Protein AF-A0A9D4WR76-F1 (afdb_monomer)

Nearest PDB structures (foldseek):
  6sjc-assembly1_A  TM=9.180E-01  e=1.287E-13  Thermus thermophilus
  6hhx-assembly1_A  TM=9.125E-01  e=2.294E-13  Thermus thermophilus
  7ap4-assembly1_B  TM=8.477E-01  e=1.207E-13  Thermus thermophilus HB8
  7ap4-assembly1_A  TM=8.366E-01  e=2.017E-13  Thermus thermophilus HB8
  1l0w-assembly1_B  TM=8.320E-01  e=8.839E-13  Thermus thermophilus

pLDDT: mean 86.72, std 14.43, range [37.41, 98.38]

Solvent-accessible surface area (backbone atoms only — not comparable to full-atom values): 12230 Å² total; per-residue (Å²): 136,61,93,96,67,84,86,79,76,48,67,55,66,66,68,58,55,51,51,40,41,73,73,66,45,56,70,50,74,43,85,38,81,23,36,47,101,63,87,76,46,99,90,44,62,49,66,45,80,40,85,45,73,46,63,50,98,64,55,71,68,60,56,48,50,53,52,51,51,51,51,38,48,52,35,35,75,75,68,70,42,89,64,73,85,74,70,92,82,72,53,65,67,52,27,37,60,32,56,73,28,86,77,62,77,80,90,55,95,65,48,38,32,64,55,55,63,82,50,69,89,86,64,64,88,50,52,32,68,60,74,39,56,87,39,90,52,58,77,58,32,56,36,48,77,71,73,49,84,70,72,42,73,67,58,85,68,38,55,82,72,49,53,72,63,39,51,71,72,23,69,67,33,52,50,43,40,76,73,67,42,95,73,70,91,83,86,61,69,44,98,84,76,76

Secondary structure (DSSP, 8-state):
--TT------S-SHHHHHHHHHTT-SEEEEEEEEE-----BTTB-SEEEEEEEEESS--HHHHHHHHHHHHHHHHHHHH-PPPPSSPP---HHHHHHHHSSSS--TTS--PEE-----PPTTS----HHHHSTT-S-HHHHHHHHTT----EE--TTHHHHS-HHHHHHSHHHHHHHHTT-S--------TT--

Foldseek 3Di:
DDPPDDDDFAQDCVVVLVVCVVVPNFKDWDQDWHADPDDDDPPDDRIDTDGDIDGPPDDPVRVLVVVQVVVQVCCCVPPVDHDDVPPDDDDCCRCCQFAVDPDDDPPDPWTWDQPQPCDDPPPDTDGVLRVCDPPPPCVSNVCVVVVHDDTDTDDVVCLVVDDPCCQAPNDVQVVCVVVPDPGDDDDHQDPVRD

Sequence (194 aa):
MKPGTFYALPQSPQLFKQMLMVAGFDKYYQVARCFRDEDLRADRQPEFTQLDMKMAFTPLEDMLTLNEELIRKVFLEIKGVELPNPFPRLTYAEAMNRYGSDRPDTRFDLELKDVMLFISPPLGTFMVSDIFSGSSFKVFSDSLESGGIIKVLCVPNGAKKYSNSTLKKGDIYNEAFKSGAKGLPFLKITENGK

Mean predicted aligned error: 8.09 Å

InterPro domains:
  IPR002312 Aspartyl/Asparaginyl-tRNA synthetase, class IIb [PR01042] (9-21)
  IPR002312 Aspartyl/Asparaginyl-tRNA synthetase, class IIb [PR01042] (26-39)
  IPR004115 GAD-like domain superfamily [SSF55261] (128-193)
  IPR004364 Aminoacyl-tRNA synthetase, class II (D/K/N) [PF00152] (2-113)
  IPR006195 Aminoacyl-tRNA synthetase, class II [PS50862] (27-112)
  IPR029351 GAD domain [PF02938] (140-193)
  IPR045864 Class II Aminoacyl-tRNA synthetase/Biotinyl protein ligase (BPL) and lipoyl protein ligase (LPL) [G3DSA:3.30.930.10] (1-112)
  IPR045864 Class II Aminoacyl-tRNA synthetase/Biotinyl protein ligase (BPL) and lipoyl protein ligase (LPL) [SSF55681] (3-120)

Radius of gyration: 24.61 Å; Cα contacts (8 Å, |Δi|>4): 183; chains: 1; bounding box: 45×41×80 Å

Structure (mmCIF, N/CA/C/O backbone):
data_AF-A0A9D4WR76-F1
#
_entry.id   AF-A0A9D4WR76-F1
#
loop_
_atom_site.group_PDB
_atom_site.id
_atom_site.type_symbol
_atom_site.label_atom_id
_atom_site.label_alt_id
_atom_site.label_comp_id
_atom_site.label_asym_id
_atom_site.label_entity_id
_atom_site.label_seq_id
_atom_site.pdbx_PDB_ins_code
_atom_site.Cartn_x
_atom_site.Cartn_y
_atom_site.Cartn_z
_atom_site.occupancy
_atom_site.B_iso_or_equiv
_atom_site.auth_seq_id
_atom_site.auth_comp_id
_atom_site.auth_asym_id
_atom_site.auth_atom_id
_atom_site.pdbx_PDB_model_num
ATOM 1 N N . MET A 1 1 ? 4.498 8.326 38.896 1.00 66.00 1 MET A N 1
ATOM 2 C CA . MET A 1 1 ? 5.508 7.659 38.040 1.00 66.00 1 MET A CA 1
ATOM 3 C C . MET A 1 1 ? 6.765 7.438 38.860 1.00 66.00 1 MET A C 1
ATOM 5 O O . MET A 1 1 ? 7.058 8.274 39.706 1.00 66.00 1 MET A O 1
ATOM 9 N N . LYS A 1 2 ? 7.460 6.311 38.674 1.00 86.94 2 LYS A N 1
ATOM 10 C CA . LYS A 1 2 ? 8.721 6.032 39.381 1.00 86.94 2 LYS A CA 1
ATOM 11 C C . LYS A 1 2 ? 9.888 6.681 38.617 1.00 86.94 2 LYS A C 1
ATOM 13 O O . LYS A 1 2 ? 9.817 6.730 37.386 1.00 86.94 2 LYS A O 1
ATOM 18 N N . PRO A 1 3 ? 10.946 7.165 39.288 1.00 91.62 3 PRO A N 1
ATOM 19 C CA . PRO A 1 3 ? 12.159 7.603 38.599 1.00 91.62 3 PRO A CA 1
ATOM 20 C C . PRO A 1 3 ? 12.663 6.521 37.630 1.00 91.62 3 PRO A C 1
ATOM 22 O O . PRO A 1 3 ? 12.661 5.341 37.978 1.00 91.62 3 PRO A O 1
ATOM 25 N N . GLY A 1 4 ? 13.029 6.916 36.407 1.00 94.44 4 GLY A N 1
ATOM 26 C CA . GLY A 1 4 ? 13.455 5.994 35.344 1.00 94.44 4 GLY A CA 1
ATOM 27 C C . GLY A 1 4 ? 12.327 5.336 34.537 1.00 94.44 4 GLY A C 1
ATOM 28 O O . GLY A 1 4 ? 12.599 4.423 33.764 1.00 94.44 4 GLY A O 1
ATOM 29 N N . THR A 1 5 ? 11.070 5.772 34.692 1.00 95.38 5 THR A N 1
ATOM 30 C CA . THR A 1 5 ? 9.941 5.304 33.860 1.00 95.38 5 THR A CA 1
ATOM 31 C C . THR A 1 5 ? 9.529 6.347 32.824 1.00 95.38 5 THR A C 1
ATOM 33 O O . THR A 1 5 ? 9.552 7.544 33.106 1.00 95.38 5 THR A O 1
ATOM 36 N N . PHE A 1 6 ? 9.128 5.886 31.637 1.00 95.62 6 PHE A N 1
ATOM 37 C CA . PHE A 1 6 ? 8.773 6.724 30.489 1.00 95.62 6 PHE A CA 1
ATOM 38 C C . PHE A 1 6 ? 7.456 6.259 29.866 1.00 95.62 6 PHE A C 1
ATOM 40 O O . PHE A 1 6 ? 7.090 5.087 29.974 1.00 95.62 6 PHE A O 1
ATOM 47 N N . TYR A 1 7 ? 6.766 7.175 29.189 1.00 94.81 7 TYR A N 1
ATOM 48 C CA . TYR A 1 7 ? 5.678 6.832 28.276 1.00 94.81 7 TYR A CA 1
ATOM 49 C C . TYR A 1 7 ? 6.182 6.834 26.836 1.00 94.81 7 TYR A C 1
ATOM 51 O O . TYR A 1 7 ? 7.108 7.568 26.498 1.00 94.81 7 TYR A O 1
ATOM 59 N N . ALA A 1 8 ? 5.526 6.042 25.993 1.00 95.44 8 ALA A N 1
ATOM 60 C CA . ALA A 1 8 ? 5.703 6.085 24.552 1.00 95.44 8 ALA A CA 1
ATOM 61 C C . ALA A 1 8 ? 4.501 6.785 23.914 1.00 95.44 8 ALA A C 1
ATOM 63 O O . ALA A 1 8 ? 3.353 6.508 24.270 1.00 95.44 8 ALA A O 1
ATOM 64 N N . LEU A 1 9 ? 4.766 7.672 22.957 1.00 96.31 9 LEU A N 1
ATOM 65 C CA . LEU A 1 9 ? 3.715 8.191 22.092 1.00 96.31 9 LEU A CA 1
ATOM 66 C C . LEU A 1 9 ? 3.224 7.068 21.158 1.00 96.31 9 LEU A C 1
ATOM 68 O O . LEU A 1 9 ? 4.028 6.242 20.716 1.00 96.31 9 LEU A O 1
ATOM 72 N N . PRO A 1 10 ? 1.915 6.991 20.866 1.00 95.69 10 PRO A N 1
ATOM 73 C CA . PRO A 1 10 ? 1.362 5.875 20.112 1.00 95.69 10 PRO A CA 1
ATOM 74 C C . PRO A 1 10 ? 1.719 5.974 18.625 1.00 95.69 10 PRO A C 1
ATOM 76 O O . PRO A 1 10 ? 1.425 6.968 17.963 1.00 95.69 10 PRO A O 1
ATOM 79 N N . GLN A 1 11 ? 2.262 4.891 18.067 1.00 95.81 11 GLN A N 1
ATOM 80 C CA . GLN A 1 11 ? 2.447 4.760 16.615 1.00 95.81 11 GLN A CA 1
ATOM 81 C C . GLN A 1 11 ? 1.126 4.554 15.860 1.00 95.81 11 GLN A C 1
ATOM 83 O O . GLN A 1 11 ? 1.052 4.801 14.656 1.00 95.81 11 GLN A O 1
ATOM 88 N N . SER A 1 12 ? 0.109 4.052 16.563 1.00 96.88 12 SER A N 1
ATOM 89 C CA . SER A 1 12 ? -1.302 3.985 16.170 1.00 96.88 12 SER A CA 1
ATOM 90 C C . SER A 1 12 ? -2.154 3.602 17.395 1.00 96.88 12 SER A C 1
ATOM 92 O O . SER A 1 12 ? -1.608 3.057 18.363 1.00 96.88 12 SER A O 1
ATOM 94 N N . PRO A 1 13 ? -3.486 3.788 17.374 1.00 96.75 13 PRO A N 1
ATOM 95 C CA . PRO A 1 13 ? -4.389 3.315 18.433 1.00 96.75 13 PRO A CA 1
ATOM 96 C C . PRO A 1 13 ? -4.602 1.787 18.479 1.00 96.75 13 PRO A C 1
ATOM 98 O O . PRO A 1 13 ? -5.535 1.319 19.131 1.00 96.75 13 PRO A O 1
ATOM 101 N N . GLN A 1 14 ? -3.763 0.984 17.809 1.00 96.25 14 GLN A N 1
ATOM 102 C CA . GLN A 1 14 ? -3.985 -0.449 17.565 1.00 96.25 14 GLN A CA 1
ATOM 103 C C . GLN A 1 14 ? -4.326 -1.270 18.820 1.00 96.25 14 GLN A C 1
ATOM 105 O O . GLN A 1 14 ? -5.238 -2.094 18.770 1.00 96.25 14 GLN A O 1
ATOM 110 N N . LEU A 1 15 ? -3.620 -1.068 19.937 1.00 96.25 15 LEU A N 1
ATOM 111 C CA . LEU A 1 15 ? -3.907 -1.795 21.182 1.00 96.25 15 LEU A CA 1
ATOM 112 C C . LEU A 1 15 ? -5.242 -1.351 21.795 1.00 96.25 15 LEU A C 1
ATOM 114 O O . LEU A 1 15 ? -6.051 -2.183 22.200 1.00 96.25 15 LEU A O 1
ATOM 118 N N . PHE A 1 16 ? -5.511 -0.043 21.812 1.00 96.38 16 PHE A N 1
ATOM 119 C CA . PHE A 1 16 ? -6.737 0.511 22.385 1.00 96.38 16 PHE A CA 1
ATOM 120 C C . PHE A 1 16 ? -7.977 0.119 21.588 1.00 96.38 16 PHE A C 1
ATOM 122 O O . PHE A 1 16 ? -8.956 -0.324 22.184 1.00 96.38 16 PHE A O 1
ATOM 129 N N . LYS A 1 17 ? -7.934 0.179 20.252 1.00 96.69 17 LYS A N 1
ATOM 130 C CA . LYS A 1 17 ? -9.079 -0.231 19.427 1.00 96.69 17 LYS A CA 1
ATOM 131 C C . LYS A 1 17 ? -9.406 -1.714 19.587 1.00 96.69 17 LYS A C 1
ATOM 133 O O . LYS A 1 17 ? -10.572 -2.080 19.547 1.00 96.69 17 LYS A O 1
ATOM 138 N N . GLN A 1 18 ? -8.401 -2.569 19.808 1.00 96.94 18 GLN A N 1
ATOM 139 C CA . GLN A 1 18 ? -8.623 -3.983 20.124 1.00 96.94 18 GLN A CA 1
ATOM 140 C C . GLN A 1 18 ? -9.252 -4.159 21.510 1.00 96.94 18 GLN A C 1
ATOM 142 O O . GLN A 1 18 ? -10.223 -4.902 21.631 1.00 96.94 18 GLN A O 1
ATOM 147 N N . MET A 1 19 ? -8.760 -3.449 22.531 1.00 97.38 19 MET A N 1
ATOM 148 C CA . MET A 1 19 ? -9.369 -3.471 23.867 1.00 97.38 19 MET A CA 1
ATOM 149 C C . MET A 1 19 ? -10.823 -2.990 23.848 1.00 97.38 19 MET A C 1
ATOM 151 O O . MET A 1 19 ? -11.645 -3.563 24.553 1.00 97.38 19 MET A O 1
ATOM 155 N N . LEU A 1 20 ? -11.168 -2.005 23.014 1.00 97.69 20 LEU A N 1
ATOM 156 C CA . LEU A 1 20 ? -12.556 -1.570 22.833 1.00 97.69 20 LEU A CA 1
ATOM 157 C C . LEU A 1 20 ? -13.437 -2.692 22.268 1.00 97.69 20 LEU A C 1
ATOM 159 O O . LEU A 1 20 ? -14.535 -2.899 22.775 1.00 97.69 20 LEU A O 1
ATOM 163 N N . MET A 1 21 ? -12.948 -3.469 21.294 1.00 97.62 21 MET A N 1
ATOM 164 C CA . MET A 1 21 ? -13.702 -4.633 20.801 1.00 97.62 21 MET A CA 1
ATOM 165 C C . MET A 1 21 ? -13.919 -5.670 21.912 1.00 97.62 21 MET A C 1
ATOM 167 O O . MET A 1 21 ? -15.013 -6.209 22.047 1.00 97.62 21 MET A O 1
ATOM 171 N N . VAL A 1 22 ? -12.902 -5.920 22.747 1.00 97.19 22 VAL A N 1
ATOM 172 C CA . VAL A 1 22 ? -13.009 -6.839 23.899 1.00 97.19 22 VAL A CA 1
ATOM 173 C C . VAL A 1 22 ? -13.967 -6.301 24.967 1.00 97.19 22 VAL A C 1
ATOM 175 O O . VAL A 1 22 ? -14.705 -7.072 25.572 1.00 97.19 22 VAL A O 1
ATOM 178 N N . ALA A 1 23 ? -14.002 -4.983 25.171 1.00 97.56 23 ALA A N 1
ATOM 179 C CA 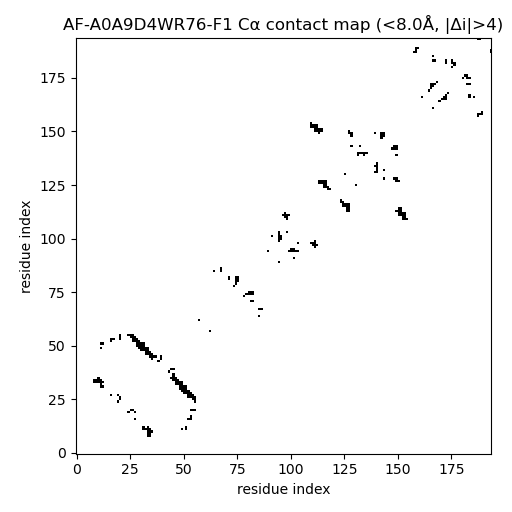. ALA A 1 23 ? -14.922 -4.309 26.087 1.00 97.56 23 ALA A CA 1
ATOM 180 C C . ALA A 1 23 ? -16.379 -4.258 25.578 1.00 97.56 23 ALA A C 1
ATOM 182 O O . ALA A 1 23 ? -17.234 -3.689 26.253 1.00 97.56 23 ALA A O 1
ATOM 183 N N . GLY A 1 24 ? -16.669 -4.847 24.412 1.00 96.69 24 GLY A N 1
ATOM 184 C CA . GLY A 1 24 ? -18.020 -4.970 23.864 1.00 96.69 24 GLY A CA 1
ATOM 185 C C . GLY A 1 24 ? -18.452 -3.821 22.953 1.00 96.69 24 GLY A C 1
ATOM 186 O O . GLY A 1 24 ? -19.625 -3.753 22.591 1.00 96.69 24 GLY A O 1
ATOM 187 N N . PHE A 1 25 ? -17.542 -2.927 22.554 1.00 97.44 25 PHE A N 1
ATOM 188 C CA . PHE A 1 25 ? -17.846 -1.968 21.493 1.00 97.44 25 PHE A CA 1
ATOM 189 C C . PHE A 1 25 ? -17.930 -2.698 20.150 1.00 97.44 25 PHE A C 1
ATOM 191 O O . PHE A 1 25 ? -16.987 -3.377 19.751 1.00 97.44 25 PHE A O 1
ATOM 198 N N . ASP A 1 26 ? -19.040 -2.516 19.434 1.00 96.00 26 ASP A N 1
ATOM 199 C CA . ASP A 1 26 ? -19.263 -3.160 18.134 1.00 96.00 26 ASP A CA 1
ATOM 200 C C . ASP A 1 26 ? -18.477 -2.480 17.000 1.00 96.00 26 ASP A C 1
ATOM 202 O O . ASP A 1 26 ? -17.859 -3.139 16.166 1.00 96.00 26 ASP A O 1
ATOM 206 N N . LYS A 1 27 ? -18.458 -1.140 16.978 1.00 97.06 27 LYS A N 1
ATOM 207 C CA . LYS A 1 27 ? -17.796 -0.331 15.942 1.00 97.06 27 LYS A CA 1
ATOM 208 C C . LYS A 1 27 ? -17.091 0.859 16.574 1.00 97.06 27 LYS A C 1
ATOM 210 O O . LYS A 1 27 ? -17.646 1.540 17.432 1.00 97.06 27 LYS A O 1
ATOM 215 N N . TYR A 1 28 ? -15.876 1.125 16.120 1.00 97.75 28 TYR A N 1
ATOM 216 C CA . TYR A 1 28 ? -15.024 2.212 16.581 1.00 97.75 28 TYR A CA 1
ATOM 217 C C . TYR A 1 28 ? -14.358 2.894 15.386 1.00 97.75 28 TYR A C 1
ATOM 219 O O . TYR A 1 28 ? -13.903 2.227 14.453 1.00 97.75 28 TYR A O 1
ATOM 227 N N . TYR A 1 29 ? -14.251 4.220 15.450 1.00 97.75 29 TYR A N 1
ATOM 228 C CA . TYR A 1 29 ? -13.364 4.991 14.590 1.00 97.75 29 TYR A CA 1
ATOM 229 C C . TYR A 1 29 ? -12.741 6.161 15.356 1.00 97.75 29 TYR A C 1
ATOM 231 O O . TYR A 1 29 ? -13.319 6.664 16.321 1.00 97.75 29 TYR A O 1
ATOM 239 N N . GLN A 1 30 ? -11.575 6.620 14.907 1.00 97.94 30 GLN A N 1
ATOM 240 C CA . GLN A 1 30 ? -10.917 7.814 15.424 1.00 97.94 30 GLN A CA 1
ATOM 241 C C . GLN A 1 30 ? -10.064 8.477 14.340 1.00 97.94 30 GLN A C 1
ATOM 243 O O . GLN A 1 30 ? -9.307 7.814 13.637 1.00 97.94 30 GLN A O 1
ATOM 248 N N . VAL A 1 31 ? -10.126 9.807 14.255 1.00 97.75 31 VAL A N 1
ATOM 249 C CA . VAL A 1 31 ? -9.111 10.607 13.556 1.00 97.75 31 VAL A CA 1
ATOM 250 C C . VAL A 1 31 ? -7.974 10.857 14.549 1.00 97.75 31 VAL A C 1
ATOM 252 O O . VAL A 1 31 ? -8.052 11.751 15.390 1.00 97.75 31 VAL A O 1
ATOM 255 N N . ALA A 1 32 ? -6.967 9.988 14.530 1.00 96.50 32 ALA A N 1
ATOM 256 C CA . ALA A 1 32 ? -5.935 9.895 15.557 1.00 96.50 32 ALA A CA 1
ATOM 257 C C . ALA A 1 32 ? -4.608 10.518 15.111 1.00 96.50 32 ALA A C 1
ATOM 259 O O . ALA A 1 32 ? -4.167 10.338 13.974 1.00 96.50 32 ALA A O 1
ATOM 260 N N . ARG A 1 33 ? -3.932 11.193 16.044 1.00 96.94 33 ARG A N 1
ATOM 261 C CA . ARG A 1 33 ? -2.547 11.648 15.878 1.00 96.94 33 ARG A CA 1
ATOM 262 C C . ARG A 1 33 ? -1.613 10.500 16.238 1.00 96.94 33 ARG A C 1
ATOM 264 O O . ARG A 1 33 ? -1.728 9.930 17.321 1.00 96.94 33 ARG A O 1
ATOM 271 N N . CYS A 1 34 ? -0.733 10.154 15.312 1.00 97.00 34 CYS A N 1
ATOM 272 C CA . CYS A 1 34 ? 0.177 9.023 15.416 1.00 97.00 34 CYS A CA 1
ATOM 273 C C . CYS A 1 34 ? 1.616 9.505 15.277 1.00 97.00 34 CYS A C 1
ATOM 275 O O . CYS A 1 34 ? 1.880 10.423 14.499 1.00 97.00 34 CYS A O 1
ATOM 277 N N . PHE A 1 35 ? 2.524 8.869 16.017 1.00 96.62 35 PHE A N 1
ATOM 278 C CA . PHE A 1 35 ? 3.911 9.302 16.140 1.00 96.62 35 PHE A CA 1
ATOM 279 C C . PHE A 1 35 ? 4.871 8.175 15.765 1.00 96.62 35 PHE A C 1
ATOM 281 O O . PHE A 1 35 ? 4.763 7.079 16.312 1.00 96.62 35 PHE A O 1
ATOM 288 N N . ARG A 1 36 ? 5.811 8.417 14.850 1.00 95.31 36 ARG A N 1
ATOM 289 C CA . ARG A 1 36 ? 6.864 7.460 14.474 1.00 95.31 36 ARG A CA 1
ATOM 290 C C . ARG A 1 36 ? 8.208 8.167 14.411 1.00 95.31 36 ARG A C 1
ATOM 292 O O . ARG A 1 36 ? 8.359 9.136 13.680 1.00 95.31 36 ARG A O 1
ATOM 299 N N . ASP A 1 37 ? 9.168 7.650 15.164 1.00 93.00 37 ASP A N 1
ATOM 300 C CA . ASP A 1 37 ? 10.554 8.112 15.132 1.00 93.00 37 ASP A CA 1
ATOM 301 C C . ASP A 1 37 ? 11.326 7.304 14.075 1.00 93.00 37 ASP A C 1
ATOM 303 O O . ASP A 1 37 ? 12.026 6.340 14.379 1.00 93.00 37 ASP A O 1
ATOM 307 N N . GLU A 1 38 ? 11.064 7.619 12.805 1.00 90.00 38 GLU A N 1
ATOM 308 C CA . GLU A 1 38 ? 11.680 7.002 11.624 1.00 90.00 38 GLU A CA 1
ATOM 309 C C . GLU A 1 38 ? 12.315 8.077 10.733 1.00 90.00 38 GLU A C 1
ATOM 311 O O . GLU A 1 38 ? 11.934 9.249 10.785 1.00 90.00 38 GLU A O 1
ATOM 316 N N . ASP A 1 39 ? 13.235 7.663 9.854 1.00 86.44 39 ASP A N 1
ATOM 317 C CA . ASP A 1 39 ? 13.849 8.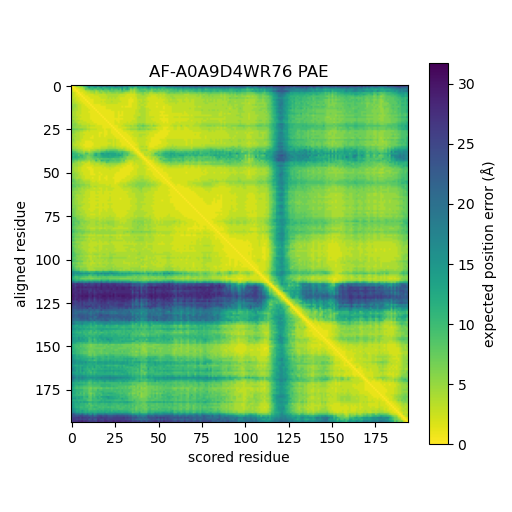557 8.872 1.00 86.44 39 ASP A CA 1
ATOM 318 C C . ASP A 1 39 ? 12.797 9.298 8.039 1.00 86.44 39 ASP A C 1
ATOM 320 O O . ASP A 1 39 ? 11.906 8.706 7.409 1.00 86.44 39 ASP A O 1
ATOM 324 N N . LEU A 1 40 ? 12.961 10.618 7.984 1.00 80.94 40 LEU A N 1
ATOM 325 C CA . LEU A 1 40 ? 12.102 11.494 7.207 1.00 80.94 40 LEU A CA 1
ATOM 326 C C . LEU A 1 40 ? 12.246 11.207 5.713 1.00 80.94 40 LEU A C 1
ATOM 328 O O . LEU A 1 40 ? 13.339 11.048 5.167 1.00 80.94 40 LEU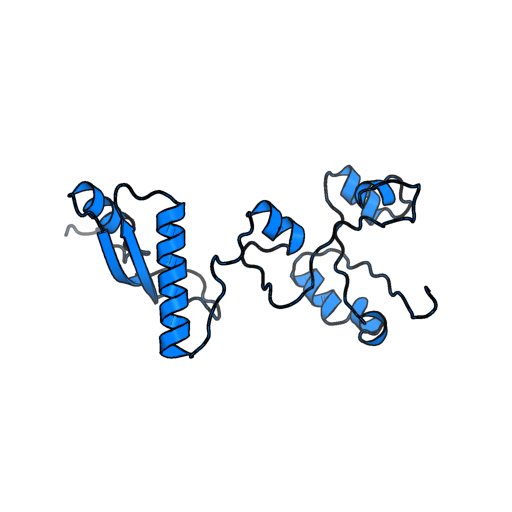 A O 1
ATOM 332 N N . ARG A 1 41 ? 11.106 11.202 5.031 1.00 82.19 41 ARG A N 1
ATOM 333 C CA . ARG A 1 41 ? 10.992 11.175 3.570 1.00 82.19 41 ARG A CA 1
ATOM 334 C C . ARG A 1 41 ? 9.958 12.213 3.158 1.00 82.19 41 ARG A C 1
ATOM 336 O O . ARG A 1 41 ? 9.239 12.736 4.004 1.00 82.19 41 ARG A O 1
ATOM 343 N N . ALA A 1 42 ? 9.861 12.502 1.864 1.00 82.81 42 ALA A N 1
ATOM 344 C CA . ALA A 1 42 ? 8.918 13.501 1.354 1.00 82.81 42 ALA A CA 1
ATOM 345 C C . ALA A 1 42 ? 7.465 13.265 1.823 1.00 82.81 42 ALA A C 1
ATOM 347 O O . ALA A 1 42 ? 6.724 14.217 2.042 1.00 82.81 42 ALA A O 1
ATOM 348 N N . ASP A 1 43 ? 7.081 12.003 2.020 1.00 81.38 43 ASP A N 1
ATOM 349 C CA . ASP A 1 43 ? 5.766 11.552 2.477 1.00 81.38 43 ASP A CA 1
ATOM 350 C C . ASP A 1 43 ? 5.740 11.071 3.943 1.00 81.38 43 ASP A C 1
ATOM 352 O O . ASP A 1 43 ? 4.712 10.575 4.402 1.00 81.38 43 ASP A O 1
ATOM 356 N N . ARG A 1 44 ? 6.844 11.199 4.696 1.00 87.25 44 ARG A N 1
ATOM 357 C CA . ARG A 1 44 ? 6.964 10.694 6.076 1.00 87.25 44 ARG A CA 1
ATOM 358 C C . ARG A 1 44 ? 7.291 11.814 7.047 1.00 87.25 44 ARG A C 1
ATOM 360 O O . ARG A 1 44 ? 8.375 12.387 7.001 1.00 87.25 44 ARG A O 1
ATOM 367 N N . GLN A 1 45 ? 6.344 12.081 7.938 1.00 89.50 45 GLN A N 1
ATOM 368 C CA . GLN A 1 45 ? 6.487 13.018 9.046 1.00 89.50 45 GLN A CA 1
ATOM 369 C C . GLN A 1 45 ? 6.491 12.255 10.376 1.00 89.50 45 GLN A C 1
ATOM 371 O O . GLN A 1 45 ? 5.813 11.226 10.462 1.00 89.50 45 GLN A O 1
ATOM 376 N N . PRO A 1 46 ? 7.180 12.754 11.422 1.00 92.19 46 PRO A N 1
ATOM 377 C CA . PRO A 1 46 ? 7.197 12.098 12.725 1.00 92.19 46 PRO A CA 1
ATOM 378 C C . PRO A 1 46 ? 5.816 12.072 13.368 1.00 92.19 46 PRO A C 1
ATOM 380 O O . PRO A 1 46 ? 5.510 11.158 14.121 1.00 92.19 46 PRO A O 1
ATOM 383 N N . GLU A 1 47 ? 4.976 13.056 13.044 1.00 95.00 47 GLU A N 1
ATOM 384 C CA . GLU A 1 47 ? 3.573 13.129 13.428 1.00 95.00 47 GLU A CA 1
ATOM 385 C C . GLU A 1 47 ? 2.681 13.113 12.179 1.00 95.00 47 GLU A C 1
ATOM 387 O O . GLU A 1 47 ? 2.848 13.917 11.261 1.00 95.00 47 GLU A O 1
ATOM 392 N N . PHE A 1 48 ? 1.679 12.236 12.154 1.00 95.69 48 PHE A N 1
ATOM 393 C CA . PHE A 1 48 ? 0.725 12.117 11.045 1.00 95.69 48 PHE A CA 1
ATOM 394 C C . PHE A 1 48 ? -0.670 11.723 11.551 1.00 95.69 48 PHE A C 1
ATOM 396 O O . PHE A 1 48 ? -0.848 11.379 12.722 1.00 95.69 48 PHE A O 1
ATOM 403 N N . THR A 1 49 ? -1.689 11.918 10.712 1.00 96.94 49 THR A N 1
ATOM 404 C CA . THR A 1 49 ? -3.091 11.666 11.070 1.00 96.94 49 THR A CA 1
ATOM 405 C C . THR A 1 49 ? -3.526 10.360 10.438 1.00 96.94 49 THR A C 1
ATOM 407 O O . THR A 1 49 ? -3.323 10.162 9.242 1.00 96.94 49 THR A O 1
ATOM 410 N N . GLN A 1 50 ? -4.166 9.494 11.214 1.00 96.94 50 GLN A N 1
ATOM 411 C CA . GLN A 1 50 ? -4.824 8.297 10.704 1.00 96.94 50 GLN A CA 1
ATOM 412 C C . GLN A 1 50 ? -6.329 8.393 10.929 1.00 96.94 50 GLN A C 1
ATOM 414 O O . GLN A 1 50 ? -6.764 8.814 11.997 1.00 96.94 50 GLN A O 1
ATOM 419 N N . LEU A 1 51 ? -7.116 7.964 9.943 1.00 97.31 51 LEU A N 1
ATOM 420 C CA . LEU A 1 51 ? -8.476 7.502 10.194 1.00 97.31 51 LEU A CA 1
ATOM 421 C C . LEU A 1 51 ? -8.375 6.032 10.603 1.00 97.31 51 LEU A C 1
ATOM 423 O O . LEU A 1 51 ? -8.247 5.148 9.758 1.00 97.31 51 LEU A O 1
ATOM 427 N N . ASP A 1 52 ? -8.351 5.787 11.905 1.00 97.56 52 ASP A N 1
ATOM 428 C CA . ASP A 1 52 ? -8.265 4.449 12.469 1.00 97.56 52 ASP A CA 1
ATOM 429 C C . ASP A 1 52 ? -9.676 3.907 12.709 1.00 97.56 52 ASP A C 1
ATOM 431 O O . ASP A 1 52 ? -10.528 4.610 13.246 1.00 97.56 52 ASP A O 1
ATOM 435 N N . MET A 1 53 ? -9.943 2.675 12.278 1.00 97.06 53 MET A N 1
ATOM 436 C CA . MET A 1 53 ? -11.263 2.047 12.369 1.00 97.06 53 MET A CA 1
ATOM 437 C C . MET A 1 53 ? -11.141 0.603 12.850 1.00 97.06 53 MET A C 1
ATOM 439 O O . MET A 1 53 ? -10.161 -0.094 12.555 1.00 97.06 53 MET A O 1
ATOM 443 N N . LYS A 1 54 ? -12.151 0.133 13.582 1.00 97.00 54 LYS A N 1
ATOM 444 C CA . LYS A 1 54 ? -12.272 -1.265 14.000 1.00 97.00 54 LYS A CA 1
ATOM 445 C C . LYS A 1 54 ? -13.738 -1.654 14.169 1.00 97.00 54 LYS A C 1
ATOM 447 O O . LYS A 1 54 ? -14.528 -0.869 14.679 1.00 97.00 54 LYS A O 1
ATOM 452 N N . MET A 1 55 ? -14.076 -2.873 13.762 1.00 97.00 55 MET A N 1
ATOM 453 C CA . MET A 1 55 ? -15.404 -3.457 13.939 1.00 97.00 55 MET A CA 1
ATOM 454 C C . MET A 1 55 ? -15.272 -4.882 14.482 1.00 97.00 55 MET A C 1
ATOM 456 O O . MET A 1 55 ? -14.327 -5.600 14.123 1.00 97.00 55 MET A O 1
ATOM 460 N N . ALA A 1 56 ? -16.185 -5.271 15.365 1.00 95.94 56 ALA A N 1
ATOM 461 C CA . ALA A 1 56 ? -16.294 -6.617 15.905 1.00 95.94 56 ALA A CA 1
ATOM 462 C C . ALA A 1 56 ? -17.027 -7.528 14.907 1.00 95.94 56 ALA A C 1
ATOM 464 O O . ALA A 1 56 ? -17.813 -7.061 14.087 1.00 95.94 56 ALA A O 1
ATOM 465 N N . PHE A 1 57 ? -16.723 -8.831 14.941 1.00 94.81 57 PHE A N 1
ATOM 466 C CA . PHE A 1 57 ? -17.413 -9.872 14.155 1.00 94.81 57 PHE A CA 1
ATOM 467 C C . PHE A 1 57 ? -17.576 -9.580 12.649 1.00 94.81 57 PHE A C 1
ATOM 469 O O . PHE A 1 57 ? -18.493 -10.087 12.015 1.00 94.81 57 PHE A O 1
ATOM 476 N N . THR A 1 58 ? -16.685 -8.771 12.071 1.00 96.06 58 THR A N 1
ATOM 477 C CA . THR A 1 58 ? -16.787 -8.304 10.684 1.00 96.06 58 THR A CA 1
ATOM 478 C C . THR A 1 58 ? -15.823 -9.093 9.786 1.00 96.06 58 THR A C 1
ATOM 480 O O . THR A 1 58 ? -14.611 -9.050 10.028 1.00 96.06 58 THR A O 1
ATOM 483 N N . PRO A 1 59 ? -16.320 -9.821 8.768 1.00 97.12 59 PRO A N 1
ATOM 484 C CA . PRO A 1 59 ? -15.502 -10.466 7.744 1.00 97.12 59 PRO A CA 1
ATOM 485 C C . PRO A 1 59 ? -14.660 -9.475 6.929 1.00 97.12 59 PRO A C 1
ATOM 487 O O . PRO A 1 59 ? -14.933 -8.277 6.879 1.00 97.12 59 PRO A O 1
ATOM 490 N N . LEU A 1 60 ? -13.647 -9.995 6.228 1.00 95.56 60 LEU A N 1
ATOM 491 C CA . LEU A 1 60 ? -12.775 -9.186 5.372 1.00 95.56 60 LEU A CA 1
ATOM 492 C C . LEU A 1 60 ? -13.558 -8.415 4.296 1.00 95.56 60 LEU A C 1
ATOM 494 O O . LEU A 1 60 ? -13.326 -7.223 4.125 1.00 95.56 60 LEU A O 1
ATOM 498 N N . GLU A 1 61 ? -14.485 -9.074 3.597 1.00 96.56 61 GLU A N 1
ATOM 499 C CA . GLU A 1 61 ? -15.236 -8.470 2.486 1.00 96.56 61 GLU A CA 1
ATOM 500 C C . GLU A 1 61 ? -16.105 -7.287 2.914 1.00 96.56 61 GLU A C 1
ATOM 502 O O . GLU A 1 61 ? -16.145 -6.265 2.227 1.00 96.56 61 GLU A O 1
ATOM 507 N N . ASP A 1 62 ? -16.730 -7.377 4.085 1.00 97.12 62 ASP A N 1
ATOM 508 C CA . ASP A 1 62 ? -17.549 -6.292 4.627 1.00 97.12 62 ASP A CA 1
ATOM 509 C C . ASP A 1 62 ? -16.674 -5.092 5.011 1.00 97.12 62 ASP A C 1
ATOM 511 O O . ASP A 1 62 ? -17.022 -3.940 4.744 1.00 97.12 62 ASP A O 1
ATOM 515 N N . MET A 1 63 ? -15.486 -5.352 5.572 1.00 96.06 63 MET A N 1
ATOM 516 C CA . MET A 1 63 ? -14.524 -4.298 5.891 1.00 96.06 63 MET A CA 1
ATOM 517 C C . MET A 1 63 ? -13.967 -3.633 4.625 1.00 96.06 63 MET A C 1
ATOM 519 O O . MET A 1 63 ? -13.798 -2.413 4.601 1.00 96.06 63 MET A O 1
ATOM 523 N N . LEU A 1 64 ? -13.692 -4.404 3.568 1.00 96.69 64 LEU A N 1
ATOM 524 C CA . LEU A 1 64 ? -13.276 -3.859 2.273 1.00 96.69 64 LEU A CA 1
ATOM 525 C C . LEU A 1 64 ? -14.382 -2.989 1.674 1.00 96.69 64 LEU A C 1
ATOM 527 O O . LEU A 1 64 ? -14.120 -1.838 1.337 1.00 96.69 64 LEU A O 1
ATOM 531 N N . THR A 1 65 ? -15.615 -3.495 1.630 1.00 97.50 65 THR A N 1
ATOM 532 C CA . THR A 1 65 ? -16.780 -2.772 1.100 1.00 97.50 65 THR A CA 1
ATOM 533 C C . THR A 1 65 ? -16.983 -1.440 1.818 1.00 97.50 65 THR A C 1
ATOM 535 O O . THR A 1 65 ? -17.082 -0.406 1.159 1.00 97.50 65 THR A O 1
ATOM 538 N N . LEU A 1 66 ? -16.927 -1.430 3.155 1.00 97.31 66 LEU A N 1
ATOM 539 C CA . LEU A 1 66 ? -17.016 -0.204 3.953 1.00 97.31 66 LEU A CA 1
ATOM 540 C C . LEU A 1 66 ? -15.941 0.825 3.568 1.00 97.31 66 LEU A C 1
ATOM 542 O O . LEU A 1 66 ? -16.234 2.013 3.429 1.00 97.31 66 LEU A O 1
ATOM 546 N N . ASN A 1 67 ? -14.687 0.388 3.415 1.00 97.31 67 ASN A N 1
ATOM 547 C CA . ASN A 1 67 ? -13.590 1.286 3.048 1.00 97.31 67 ASN A CA 1
ATOM 548 C C . ASN A 1 67 ? -13.739 1.806 1.614 1.00 97.31 67 ASN A C 1
ATOM 550 O O . ASN A 1 67 ? -13.522 2.994 1.373 1.00 97.31 67 ASN A O 1
ATOM 554 N N . GLU A 1 68 ? -14.126 0.950 0.669 1.00 97.94 68 GLU A N 1
ATOM 555 C CA . GLU A 1 68 ? -14.375 1.363 -0.712 1.00 97.94 68 GLU A CA 1
ATOM 556 C C . GLU A 1 68 ? -15.513 2.392 -0.792 1.00 97.94 68 GLU A C 1
ATOM 558 O O . GLU A 1 68 ? -15.370 3.415 -1.462 1.00 97.94 68 GLU A O 1
ATOM 563 N N . GLU A 1 69 ? -16.622 2.169 -0.081 1.00 98.06 69 GLU A N 1
ATOM 564 C CA . GLU A 1 69 ? -17.753 3.104 -0.013 1.00 98.06 69 GLU A CA 1
ATOM 565 C C . GLU A 1 69 ? -17.367 4.441 0.611 1.00 98.06 69 GLU A C 1
ATOM 567 O O . GLU A 1 69 ? -17.733 5.493 0.081 1.00 98.06 69 GLU A O 1
ATOM 572 N N . LEU A 1 70 ? -16.588 4.417 1.694 1.00 97.62 70 LEU A N 1
ATOM 573 C CA . LEU A 1 70 ? -16.059 5.625 2.316 1.00 97.62 70 LEU A CA 1
ATOM 574 C C . LEU A 1 70 ? -15.222 6.437 1.318 1.00 97.62 70 LEU A C 1
ATOM 576 O O . LEU A 1 70 ? -15.439 7.640 1.169 1.00 97.62 70 LEU A O 1
ATOM 580 N N . ILE A 1 71 ? -14.290 5.789 0.612 1.00 97.88 71 ILE A N 1
ATOM 581 C CA . ILE A 1 71 ? -13.433 6.453 -0.380 1.00 97.88 71 ILE A CA 1
ATOM 582 C C . ILE A 1 71 ? -14.279 6.997 -1.536 1.00 97.88 71 ILE A C 1
ATOM 584 O O . ILE A 1 71 ? -14.123 8.164 -1.900 1.00 97.88 71 ILE A O 1
ATOM 588 N N . ARG A 1 72 ? -15.205 6.195 -2.082 1.00 98.25 72 ARG A N 1
ATOM 589 C CA . ARG A 1 72 ? -16.140 6.619 -3.139 1.00 98.25 72 ARG A CA 1
ATOM 590 C C . ARG A 1 72 ? -16.921 7.860 -2.725 1.00 98.25 72 ARG A C 1
ATOM 592 O O . ARG A 1 72 ? -16.964 8.828 -3.480 1.00 98.25 72 ARG A O 1
ATOM 599 N N . LYS A 1 73 ? -17.484 7.858 -1.515 1.00 98.19 73 LYS A N 1
ATOM 600 C CA . LYS A 1 73 ? -18.261 8.980 -0.983 1.00 98.19 73 LYS A CA 1
ATOM 601 C C . LYS A 1 73 ? -17.419 10.248 -0.870 1.00 98.19 73 L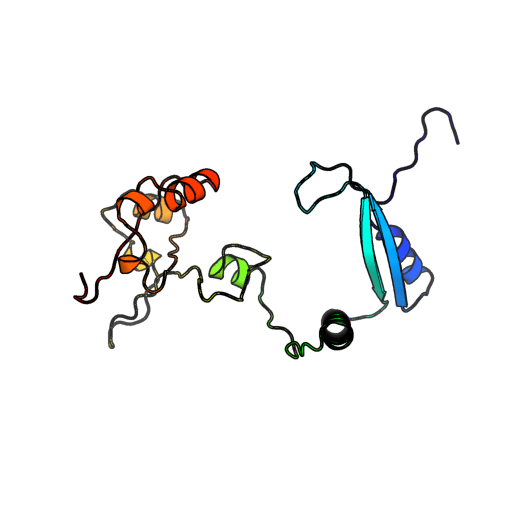YS A C 1
ATOM 603 O O . LYS A 1 73 ? -17.841 11.295 -1.348 1.00 98.19 73 LYS A O 1
ATOM 608 N N . VAL A 1 74 ? -16.212 10.151 -0.311 1.00 97.88 74 VAL A N 1
ATOM 609 C CA . VAL A 1 74 ? -15.295 11.296 -0.181 1.00 97.88 74 VAL A CA 1
ATOM 610 C C . VAL A 1 74 ? -14.913 11.866 -1.551 1.00 97.88 74 VAL A C 1
ATOM 612 O O . VAL A 1 74 ? -14.925 13.082 -1.734 1.00 97.88 74 VAL A O 1
ATOM 615 N N . PHE A 1 75 ? -14.593 11.017 -2.530 1.00 98.19 75 PHE A N 1
ATOM 616 C CA . PHE A 1 75 ? -14.246 11.476 -3.880 1.00 98.19 75 PHE A CA 1
ATOM 617 C C . PHE A 1 75 ? -15.430 12.113 -4.607 1.00 98.19 75 PHE A C 1
ATOM 619 O O . PHE A 1 75 ? -15.259 13.154 -5.245 1.00 98.19 75 PHE A O 1
ATOM 626 N N . LEU A 1 76 ? -16.625 11.541 -4.474 1.00 98.25 76 LEU A N 1
ATOM 627 C CA . LEU A 1 76 ? -17.829 12.108 -5.064 1.00 98.25 76 LEU A CA 1
ATOM 628 C C . LEU A 1 76 ? -18.164 13.469 -4.439 1.00 98.25 76 LEU A C 1
ATOM 630 O O . LEU A 1 76 ? -18.331 14.444 -5.163 1.00 98.25 76 LEU A O 1
ATOM 634 N N . GLU A 1 77 ? -18.196 13.566 -3.108 1.00 98.38 77 GLU A N 1
ATOM 635 C CA . GLU A 1 77 ? -18.597 14.794 -2.406 1.00 98.38 77 GLU A CA 1
ATOM 636 C C . GLU A 1 77 ? -17.565 15.925 -2.533 1.00 98.38 77 GLU A C 1
ATOM 638 O O . GLU A 1 77 ? -17.942 17.087 -2.667 1.00 98.38 77 GLU A O 1
ATOM 643 N N . ILE A 1 78 ? -16.263 15.612 -2.505 1.00 98.12 78 ILE A N 1
ATOM 644 C CA . ILE A 1 78 ? -15.205 16.638 -2.511 1.00 98.12 78 ILE A CA 1
ATOM 645 C C . ILE A 1 78 ? -14.721 16.964 -3.927 1.00 98.12 78 ILE A C 1
ATOM 647 O O . ILE A 1 78 ? -14.327 18.100 -4.201 1.00 98.12 78 ILE A O 1
ATOM 651 N N . LYS A 1 79 ? -14.677 15.973 -4.823 1.00 97.06 79 LYS A N 1
ATOM 652 C CA . LYS A 1 79 ? -14.102 16.123 -6.170 1.00 97.06 79 LYS A CA 1
ATOM 653 C C . LYS A 1 79 ? -15.115 15.956 -7.297 1.00 97.06 79 LYS A C 1
ATOM 655 O O . LYS A 1 79 ? -14.755 16.261 -8.430 1.00 97.06 79 LYS A O 1
ATOM 660 N N . GLY A 1 80 ? -16.338 15.497 -7.025 1.00 97.81 80 GLY A N 1
ATOM 661 C CA . GLY A 1 80 ? -17.314 15.185 -8.073 1.00 97.81 80 GLY A CA 1
ATOM 662 C C . GLY A 1 80 ? -16.867 14.034 -8.977 1.00 97.81 80 GLY A C 1
ATOM 663 O O . GLY A 1 80 ? -17.281 13.974 -10.130 1.00 97.81 80 GLY A O 1
ATOM 664 N N . VAL A 1 81 ? -15.972 13.165 -8.493 1.00 98.00 81 VAL A N 1
ATOM 665 C CA . VAL A 1 81 ? -15.418 12.049 -9.270 1.00 98.00 81 VAL A CA 1
ATOM 666 C C . VAL A 1 81 ? -16.080 10.753 -8.834 1.00 98.00 81 VAL A C 1
ATOM 668 O O . VAL A 1 81 ? -15.977 10.355 -7.674 1.00 98.00 81 VAL A O 1
ATOM 671 N N . GLU A 1 82 ? -16.704 10.068 -9.786 1.00 97.38 82 GLU A N 1
ATOM 672 C CA . GLU A 1 82 ? -17.206 8.712 -9.595 1.00 97.38 82 GLU A CA 1
ATOM 673 C C . GLU A 1 82 ? -16.056 7.708 -9.741 1.00 97.38 82 GLU A C 1
ATOM 675 O O . GLU A 1 82 ? -15.379 7.654 -10.770 1.00 97.38 82 GLU A O 1
ATOM 680 N N . LEU A 1 83 ? -15.811 6.923 -8.691 1.00 97.12 83 LEU A N 1
ATOM 681 C CA . LEU A 1 83 ? -14.811 5.855 -8.700 1.00 97.12 83 LEU A CA 1
ATOM 682 C C . LEU A 1 83 ? -15.473 4.485 -8.954 1.00 97.12 83 LEU A C 1
ATOM 684 O O . LEU A 1 83 ? -16.657 4.322 -8.651 1.00 97.12 83 LEU A O 1
ATOM 688 N N . PRO A 1 84 ? -14.721 3.481 -9.451 1.00 96.44 84 PRO A N 1
ATOM 689 C CA . PRO A 1 84 ? -15.256 2.151 -9.752 1.00 96.44 84 PRO A CA 1
ATOM 690 C C . PRO A 1 84 ? -15.953 1.459 -8.569 1.00 96.44 84 PRO A C 1
ATOM 692 O O . PRO A 1 84 ? -15.632 1.694 -7.400 1.00 96.44 84 PRO A O 1
ATOM 695 N N . ASN A 1 85 ? -16.883 0.555 -8.879 1.00 95.44 85 ASN A N 1
ATOM 696 C CA . ASN A 1 85 ? -17.547 -0.293 -7.894 1.00 95.44 85 ASN A CA 1
ATOM 697 C C . ASN A 1 85 ? -17.728 -1.731 -8.432 1.00 95.44 85 ASN A C 1
ATOM 699 O O . ASN A 1 85 ? -18.513 -1.909 -9.366 1.00 95.44 85 ASN A O 1
ATOM 703 N N . PRO A 1 86 ? -17.039 -2.744 -7.866 1.00 95.25 86 PRO A N 1
ATOM 704 C CA . PRO A 1 86 ? -16.019 -2.643 -6.811 1.00 95.25 86 PRO A CA 1
ATOM 705 C C . PRO A 1 86 ? -14.707 -2.025 -7.326 1.00 95.25 86 PRO A C 1
ATOM 707 O O . PRO A 1 86 ? -14.515 -1.859 -8.535 1.00 95.25 86 PRO A O 1
ATOM 710 N N . PHE A 1 87 ? -13.780 -1.684 -6.427 1.00 96.94 87 PHE A N 1
ATOM 711 C CA . PHE A 1 87 ? -12.416 -1.345 -6.852 1.00 96.94 87 PHE A CA 1
ATOM 712 C C . PHE A 1 87 ? -11.705 -2.564 -7.462 1.00 96.94 87 PHE A C 1
ATOM 714 O O . PHE A 1 87 ? -11.918 -3.689 -7.003 1.00 96.94 87 PHE A O 1
A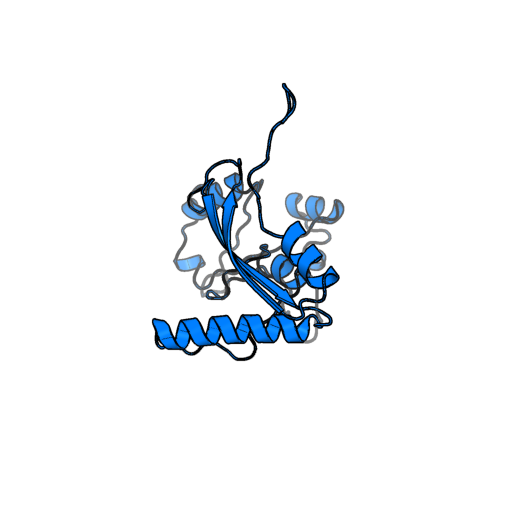TOM 721 N N . PRO A 1 88 ? -10.838 -2.374 -8.479 1.00 95.31 88 PRO A N 1
ATOM 722 C CA . PRO A 1 88 ? -10.006 -3.454 -8.996 1.00 95.31 88 PRO A CA 1
ATOM 723 C C . PRO A 1 88 ? -9.137 -4.044 -7.885 1.00 95.31 88 PRO A C 1
ATOM 725 O O . PRO A 1 88 ? -8.488 -3.310 -7.138 1.00 95.31 88 PRO A O 1
ATOM 728 N N . ARG A 1 89 ? -9.108 -5.374 -7.789 1.00 95.19 89 ARG A N 1
ATOM 729 C CA . ARG A 1 89 ? -8.343 -6.094 -6.769 1.00 95.19 89 ARG A CA 1
ATOM 730 C C . ARG A 1 89 ? -7.197 -6.846 -7.419 1.00 95.19 89 ARG A C 1
ATOM 732 O O . ARG A 1 89 ? -7.377 -7.484 -8.452 1.00 95.19 89 ARG A O 1
ATOM 739 N N . LEU A 1 90 ? -6.035 -6.769 -6.785 1.00 95.44 90 LEU A N 1
ATOM 740 C CA . LEU A 1 90 ? -4.860 -7.556 -7.126 1.00 95.44 90 LEU A CA 1
ATOM 741 C C . LEU A 1 90 ? -4.397 -8.272 -5.867 1.00 95.44 90 LEU A C 1
ATOM 743 O O . LEU A 1 90 ? -4.302 -7.670 -4.794 1.00 95.44 90 LEU A O 1
ATOM 747 N N . THR A 1 91 ? -4.084 -9.551 -5.996 1.00 97.06 91 THR A N 1
ATOM 748 C CA . THR A 1 91 ? -3.300 -10.246 -4.981 1.00 97.06 91 THR A CA 1
ATOM 749 C C . THR A 1 91 ? -1.895 -9.649 -4.925 1.00 97.06 91 THR A C 1
ATOM 751 O O . THR A 1 91 ? -1.392 -9.087 -5.902 1.00 97.06 91 THR A O 1
ATOM 754 N N . TYR A 1 92 ? -1.219 -9.816 -3.787 1.00 96.19 92 TYR A N 1
ATOM 755 C CA . TYR A 1 92 ? 0.186 -9.424 -3.655 1.00 96.19 92 TYR A CA 1
ATOM 756 C C . TYR A 1 92 ? 1.056 -10.055 -4.754 1.00 96.19 92 TYR A C 1
ATOM 758 O O . TYR A 1 92 ? 1.876 -9.373 -5.364 1.00 96.19 92 TYR A O 1
ATOM 766 N N . ALA A 1 93 ? 0.834 -11.341 -5.048 1.00 93.75 93 ALA A N 1
ATOM 767 C CA . ALA A 1 93 ? 1.562 -12.052 -6.091 1.00 93.75 93 ALA A CA 1
ATOM 768 C C . ALA A 1 93 ? 1.347 -11.411 -7.470 1.00 93.75 93 ALA A C 1
ATOM 770 O O . ALA A 1 93 ? 2.320 -11.172 -8.176 1.00 93.75 93 ALA A O 1
ATOM 771 N N . GLU A 1 94 ? 0.111 -11.066 -7.838 1.00 93.69 94 GLU A N 1
ATOM 772 C CA . GLU A 1 94 ? -0.175 -10.389 -9.109 1.00 93.69 94 GLU A CA 1
ATOM 773 C C . GLU A 1 94 ? 0.448 -8.993 -9.177 1.00 93.69 94 GLU A C 1
ATOM 775 O O . GLU A 1 94 ? 1.049 -8.655 -10.195 1.00 93.69 94 GLU A O 1
ATOM 780 N N . ALA A 1 95 ? 0.345 -8.199 -8.105 1.00 94.69 95 ALA A N 1
ATOM 781 C CA . ALA A 1 95 ? 0.899 -6.847 -8.053 1.00 94.69 95 ALA A CA 1
ATOM 782 C C . ALA A 1 95 ? 2.430 -6.863 -8.209 1.00 94.69 95 ALA A C 1
ATOM 784 O O . ALA A 1 95 ? 2.987 -6.176 -9.069 1.00 94.69 95 ALA A O 1
ATOM 785 N N . MET A 1 96 ? 3.111 -7.731 -7.458 1.00 91.88 96 MET A N 1
ATOM 786 C CA . MET A 1 96 ? 4.559 -7.909 -7.573 1.00 91.88 96 MET A CA 1
ATOM 787 C C . MET A 1 96 ? 4.961 -8.480 -8.934 1.00 91.88 96 MET A C 1
ATOM 789 O O . MET A 1 96 ? 5.947 -8.029 -9.513 1.00 91.88 96 MET A O 1
ATOM 793 N N . ASN A 1 97 ? 4.197 -9.429 -9.477 1.00 89.88 97 ASN A N 1
ATOM 794 C CA . ASN A 1 97 ? 4.521 -10.071 -10.749 1.00 89.88 97 ASN A CA 1
ATOM 795 C C . ASN A 1 97 ? 4.359 -9.126 -11.949 1.00 89.88 97 ASN A C 1
ATOM 797 O O . ASN A 1 97 ? 5.205 -9.131 -12.842 1.00 89.88 97 ASN A O 1
ATOM 801 N N . ARG A 1 98 ? 3.286 -8.324 -11.960 1.00 89.94 98 ARG A N 1
ATOM 802 C CA . ARG A 1 98 ? 2.921 -7.423 -13.068 1.00 89.94 98 ARG A CA 1
ATOM 803 C C . ARG A 1 98 ? 3.528 -6.033 -12.947 1.00 89.94 98 ARG A C 1
ATOM 805 O O . ARG A 1 98 ? 3.697 -5.376 -13.962 1.00 89.94 98 ARG A O 1
ATOM 812 N N . TYR A 1 99 ? 3.869 -5.566 -11.748 1.00 92.06 99 TYR A N 1
ATOM 813 C CA . TYR A 1 99 ? 4.332 -4.185 -11.555 1.00 92.06 99 TYR A CA 1
ATOM 814 C C . TYR A 1 99 ? 5.609 -4.067 -10.721 1.00 92.06 99 TYR A C 1
ATOM 816 O O . TYR A 1 99 ? 6.184 -2.984 -10.649 1.00 92.06 99 TYR A O 1
ATOM 824 N N . GLY A 1 100 ? 6.066 -5.142 -10.071 1.00 90.75 100 GLY A N 1
ATOM 825 C CA . GLY A 1 100 ? 7.231 -5.092 -9.180 1.00 90.75 100 GLY A CA 1
ATOM 826 C C . GLY A 1 100 ? 6.996 -4.257 -7.918 1.00 90.75 100 GLY A C 1
ATOM 827 O O . GLY A 1 100 ? 7.953 -3.880 -7.245 1.00 90.75 100 GLY A O 1
ATOM 828 N N . SER A 1 101 ? 5.736 -3.943 -7.605 1.00 92.75 101 SER A N 1
ATOM 829 C CA . SER A 1 101 ? 5.341 -3.138 -6.453 1.00 92.75 101 SER A CA 1
ATOM 830 C C . SER A 1 101 ? 3.996 -3.609 -5.908 1.00 92.75 101 SER A C 1
ATOM 832 O O . SER A 1 101 ? 3.087 -3.933 -6.667 1.00 92.75 101 SER A O 1
ATOM 834 N N . ASP A 1 102 ? 3.865 -3.595 -4.584 1.00 94.75 102 ASP A N 1
ATOM 835 C CA . ASP A 1 102 ? 2.634 -3.866 -3.836 1.00 94.75 102 ASP A CA 1
ATOM 836 C C . ASP A 1 102 ? 1.669 -2.667 -3.792 1.00 94.75 102 ASP A C 1
ATOM 838 O O . ASP A 1 102 ? 0.541 -2.787 -3.320 1.00 94.75 102 ASP A O 1
ATOM 842 N N . ARG A 1 103 ? 2.096 -1.516 -4.322 1.00 94.12 103 ARG A N 1
ATOM 843 C CA . ARG A 1 103 ? 1.304 -0.290 -4.485 1.00 94.12 103 ARG A CA 1
ATOM 844 C C . ARG A 1 103 ? 1.432 0.259 -5.914 1.00 94.12 103 ARG A C 1
ATOM 846 O O . ARG A 1 103 ? 1.946 1.364 -6.104 1.00 94.12 103 ARG A O 1
ATOM 853 N N . PRO A 1 104 ? 1.028 -0.523 -6.931 1.00 94.50 104 PRO A N 1
ATOM 854 C CA . PRO A 1 104 ? 1.252 -0.163 -8.321 1.00 94.50 104 PRO A CA 1
ATOM 855 C C . PRO A 1 104 ? 0.427 1.055 -8.739 1.00 94.50 104 PRO A C 1
ATOM 857 O O . PRO A 1 104 ? -0.731 1.210 -8.352 1.00 94.50 104 PRO A O 1
ATOM 860 N N . ASP A 1 105 ? 1.014 1.893 -9.590 1.00 94.00 105 ASP A N 1
ATOM 861 C CA . ASP A 1 105 ? 0.272 2.923 -10.308 1.00 94.00 105 ASP A CA 1
ATOM 862 C C . ASP A 1 105 ? -0.364 2.309 -11.562 1.00 94.00 105 ASP A C 1
ATOM 864 O O . ASP A 1 105 ? 0.297 2.113 -12.580 1.00 94.00 105 ASP A O 1
ATOM 868 N N . THR A 1 106 ? -1.656 1.996 -11.482 1.00 92.88 106 THR A N 1
ATOM 869 C CA . THR A 1 106 ? -2.411 1.317 -12.549 1.00 92.88 106 THR A CA 1
ATOM 870 C C . THR A 1 106 ? -2.933 2.262 -13.633 1.00 92.88 106 THR A C 1
ATOM 872 O O . THR A 1 106 ? -3.663 1.836 -14.526 1.00 92.88 106 THR A O 1
ATOM 875 N N . ARG A 1 107 ? -2.572 3.552 -13.592 1.00 92.50 107 ARG A N 1
ATOM 876 C CA . ARG A 1 107 ? -3.004 4.540 -14.597 1.00 92.50 107 ARG A CA 1
ATOM 877 C C . ARG A 1 107 ? -2.270 4.396 -15.930 1.00 92.50 107 ARG A C 1
ATOM 879 O O . ARG A 1 107 ? -2.749 4.912 -16.938 1.00 92.50 107 ARG A O 1
ATOM 886 N N . PHE A 1 108 ? -1.113 3.735 -15.938 1.00 87.19 108 PHE A N 1
ATOM 887 C CA . PHE A 1 108 ? -0.307 3.508 -17.135 1.00 87.19 108 PHE A CA 1
ATOM 888 C C . PHE A 1 108 ? -0.199 2.015 -17.433 1.00 87.19 108 PHE A C 1
ATOM 890 O O . PHE A 1 108 ? 0.067 1.210 -16.546 1.00 87.19 108 PHE A O 1
ATOM 897 N N . ASP A 1 109 ? -0.338 1.665 -18.707 1.00 83.56 109 ASP A N 1
ATOM 898 C CA . ASP A 1 109 ? -0.348 0.278 -19.176 1.00 83.56 109 ASP A CA 1
ATOM 899 C C . ASP A 1 109 ? 1.087 -0.232 -19.434 1.00 83.56 109 ASP A C 1
ATOM 901 O O . ASP A 1 109 ? 1.498 -0.534 -20.558 1.00 83.56 109 ASP A O 1
ATOM 905 N N . LEU A 1 110 ? 1.909 -0.200 -18.380 1.00 87.62 110 LEU A N 1
ATOM 906 C CA . LEU A 1 110 ? 3.341 -0.519 -18.392 1.00 87.62 110 LEU A CA 1
ATOM 907 C C . LEU A 1 110 ? 3.650 -1.659 -17.419 1.00 87.62 110 LEU A C 1
ATOM 909 O O . LEU A 1 110 ? 4.345 -1.489 -16.419 1.00 87.62 110 LEU A O 1
ATOM 913 N N . GLU A 1 111 ? 3.123 -2.837 -17.732 1.00 90.19 111 GLU A N 1
ATOM 914 C CA . GLU A 1 111 ? 3.328 -4.039 -16.926 1.00 90.19 111 GLU A CA 1
ATOM 915 C C . GLU A 1 111 ? 4.669 -4.719 -17.222 1.00 90.19 111 GLU A C 1
ATOM 917 O O . GLU A 1 111 ? 5.115 -4.815 -18.373 1.00 90.19 111 GLU A O 1
ATOM 922 N N . LEU A 1 112 ? 5.281 -5.252 -16.166 1.00 89.06 112 LEU A N 1
ATOM 923 C CA . LEU A 1 112 ? 6.309 -6.274 -16.245 1.00 89.06 112 LEU A CA 1
ATOM 924 C C . LEU A 1 112 ? 5.690 -7.531 -16.839 1.00 89.06 112 LEU A C 1
ATOM 926 O O . LEU A 1 112 ? 4.787 -8.149 -16.276 1.00 89.06 112 LEU A O 1
ATOM 930 N N . LYS A 1 113 ? 6.212 -7.918 -17.993 1.00 82.31 113 LYS A N 1
ATOM 931 C CA . LYS A 1 113 ? 5.83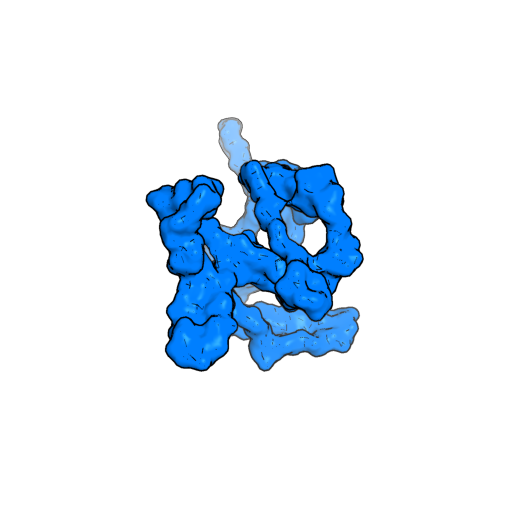2 -9.144 -18.669 1.00 82.31 113 LYS A CA 1
ATOM 932 C C . LYS A 1 113 ? 6.930 -10.162 -18.462 1.00 82.31 113 LYS A C 1
ATOM 934 O O . LYS A 1 113 ? 8.100 -9.904 -18.751 1.00 82.31 113 LYS A O 1
ATOM 939 N N . ASP A 1 114 ? 6.533 -11.357 -18.060 1.00 71.19 114 ASP A N 1
ATOM 940 C CA . ASP A 1 114 ? 7.194 -12.523 -18.615 1.00 71.19 114 ASP A CA 1
ATOM 941 C C . ASP A 1 114 ? 6.859 -12.491 -20.116 1.00 71.19 114 ASP A C 1
ATOM 943 O O . ASP A 1 114 ? 5.698 -12.640 -20.480 1.00 71.19 114 ASP A O 1
ATOM 947 N N . VAL A 1 115 ? 7.808 -12.176 -21.004 1.00 54.38 115 VAL A N 1
ATOM 948 C CA . VAL A 1 115 ? 7.701 -12.429 -22.460 1.00 54.38 115 VAL A CA 1
ATOM 949 C C . VAL A 1 115 ? 7.276 -13.878 -22.746 1.00 54.38 115 VAL A C 1
ATOM 951 O O . VAL A 1 115 ? 8.092 -14.738 -23.062 1.00 54.38 115 VAL A O 1
ATOM 954 N N . MET A 1 116 ? 5.975 -14.139 -22.702 1.00 43.50 116 MET A N 1
ATOM 955 C CA . MET A 1 116 ? 5.336 -15.110 -23.575 1.00 43.50 116 MET A CA 1
ATOM 956 C C . MET A 1 116 ? 5.357 -14.503 -24.974 1.00 43.50 116 MET A C 1
ATOM 958 O O . MET A 1 116 ? 4.588 -13.588 -25.281 1.00 43.50 116 MET A O 1
ATOM 962 N N . LEU A 1 117 ? 6.267 -14.965 -25.825 1.00 43.25 117 LEU A N 1
ATOM 963 C CA . LEU A 1 117 ? 6.164 -14.657 -27.242 1.00 43.25 117 LEU A CA 1
ATOM 964 C C . LEU A 1 117 ? 5.037 -15.537 -27.798 1.00 43.25 117 LEU A C 1
ATOM 966 O O . LEU A 1 117 ? 5.189 -16.753 -27.871 1.00 43.25 117 LEU A O 1
ATOM 970 N N . PHE A 1 118 ? 3.902 -14.941 -28.176 1.00 38.25 118 PHE A N 1
ATOM 971 C CA . PHE A 1 118 ? 2.937 -15.611 -29.051 1.00 38.25 118 PHE A CA 1
ATOM 972 C C . PHE A 1 118 ? 3.621 -15.815 -30.406 1.00 38.25 118 PHE A C 1
ATOM 974 O O . PHE A 1 118 ? 3.604 -14.941 -31.273 1.00 38.25 118 PHE A O 1
ATOM 981 N N . ILE A 1 119 ? 4.274 -16.960 -30.577 1.00 39.91 119 ILE A N 1
ATOM 982 C CA . ILE A 1 119 ? 4.617 -17.457 -31.904 1.00 39.91 119 ILE A CA 1
ATOM 983 C C . ILE A 1 119 ? 3.288 -17.911 -32.511 1.00 39.91 119 ILE A C 1
ATOM 985 O O . ILE A 1 119 ? 2.495 -18.576 -31.846 1.00 39.91 119 ILE A O 1
ATOM 989 N N . SER A 1 120 ? 2.996 -17.477 -33.740 1.00 37.41 120 SER A N 1
ATOM 990 C CA . SER A 1 120 ? 1.749 -17.828 -34.433 1.00 37.41 120 SER A CA 1
ATOM 991 C C . SER A 1 120 ? 1.437 -19.333 -34.324 1.00 37.41 120 SER A C 1
ATOM 993 O O . SER A 1 120 ? 2.374 -20.141 -34.302 1.00 37.41 120 SER A O 1
ATOM 995 N N . PRO A 1 121 ? 0.148 -19.732 -34.283 1.00 40.81 121 PRO A N 1
ATOM 996 C CA . PRO A 1 121 ? -0.245 -21.141 -34.299 1.00 40.81 121 PRO A CA 1
ATOM 997 C C . PRO A 1 121 ? 0.534 -21.906 -35.385 1.00 40.81 121 PRO A C 1
ATOM 999 O O . PRO A 1 121 ? 0.640 -21.395 -36.503 1.00 40.81 121 PRO A O 1
ATOM 1002 N N . PRO A 1 122 ? 1.113 -23.085 -35.075 1.00 50.72 122 PRO A N 1
ATOM 1003 C CA . PRO A 1 122 ? 0.660 -24.042 -34.061 1.00 50.72 122 PRO A CA 1
ATOM 1004 C C . PRO A 1 122 ? 1.547 -24.138 -32.800 1.00 50.72 122 PRO A C 1
ATOM 1006 O O . PRO A 1 122 ? 1.417 -25.087 -32.031 1.00 50.72 122 PRO A O 1
ATOM 1009 N N . LEU A 1 123 ? 2.469 -23.199 -32.578 1.00 44.25 123 LEU A N 1
ATOM 1010 C CA . LEU A 1 123 ? 3.628 -23.410 -31.702 1.00 44.25 123 LEU A CA 1
ATOM 1011 C C . LEU A 1 123 ? 3.421 -23.018 -30.217 1.00 44.25 123 LEU A C 1
ATOM 1013 O O . LEU A 1 123 ? 4.292 -22.390 -29.640 1.00 44.25 123 LEU A O 1
ATOM 1017 N N . GLY A 1 124 ? 2.299 -23.393 -29.593 1.00 48.78 124 GLY A N 1
ATOM 1018 C CA . GLY A 1 124 ? 2.124 -23.402 -28.124 1.00 48.78 124 GLY A CA 1
ATOM 1019 C C . GLY A 1 124 ? 2.428 -22.116 -27.320 1.00 48.78 124 GLY A C 1
ATOM 1020 O O . GLY A 1 124 ? 2.611 -21.026 -27.852 1.00 48.78 124 GLY A O 1
ATOM 1021 N N . THR A 1 125 ? 2.440 -22.262 -25.991 1.00 45.94 125 THR A N 1
ATOM 1022 C CA . THR A 1 125 ? 2.735 -21.214 -24.996 1.00 45.94 125 THR A CA 1
ATOM 1023 C C . THR A 1 125 ? 4.077 -21.531 -24.336 1.00 45.94 125 THR A C 1
ATOM 1025 O O . THR A 1 125 ? 4.195 -22.587 -23.721 1.00 45.94 125 THR A O 1
ATOM 1028 N N . PHE A 1 126 ? 5.060 -20.630 -24.426 1.00 48.31 126 PHE A N 1
ATOM 1029 C CA . PHE A 1 126 ? 6.378 -20.773 -23.785 1.00 48.31 126 PHE A CA 1
ATOM 1030 C C . PHE A 1 126 ? 6.671 -19.584 -22.862 1.00 48.31 126 PHE A C 1
ATOM 1032 O O . PHE A 1 126 ? 6.344 -18.445 -23.206 1.00 48.31 126 PHE A O 1
ATOM 1039 N N . MET A 1 127 ? 7.284 -19.833 -21.702 1.00 51.44 127 MET A N 1
ATOM 1040 C CA . MET A 1 127 ? 7.727 -18.787 -20.770 1.00 51.44 127 MET A CA 1
ATOM 1041 C C . MET A 1 127 ? 9.041 -18.145 -21.250 1.00 51.44 127 MET A C 1
ATOM 1043 O O . MET A 1 127 ? 9.817 -18.757 -21.981 1.00 51.44 127 MET A O 1
ATOM 1047 N N . VAL A 1 128 ? 9.351 -16.926 -20.790 1.00 54.31 128 VAL A N 1
ATOM 1048 C CA . VAL A 1 128 ? 10.648 -16.248 -21.049 1.00 54.31 128 VAL A CA 1
ATOM 1049 C C . VAL A 1 128 ? 11.828 -17.124 -20.689 1.00 54.31 128 VAL A C 1
ATOM 1051 O O . VAL A 1 128 ? 12.808 -17.201 -21.427 1.00 54.31 128 VAL A O 1
ATOM 1054 N N . SER A 1 129 ? 11.719 -17.764 -19.525 1.00 55.97 129 SER A N 1
ATOM 1055 C CA . SER A 1 129 ? 12.705 -18.695 -18.999 1.00 55.97 129 SER A CA 1
ATOM 1056 C C . SER A 1 129 ? 12.989 -19.811 -19.991 1.00 55.97 129 SER A C 1
ATOM 1058 O O . SER A 1 129 ? 14.138 -20.203 -20.130 1.00 55.97 129 SER A O 1
ATOM 1060 N N . ASP A 1 130 ? 11.976 -20.257 -20.731 1.00 61.25 130 ASP A N 1
ATOM 1061 C CA . ASP A 1 130 ? 12.095 -21.348 -21.693 1.00 61.25 130 ASP A CA 1
ATOM 1062 C C . ASP A 1 130 ? 12.781 -20.861 -22.975 1.00 61.25 130 ASP A C 1
ATOM 1064 O O . ASP A 1 130 ? 13.637 -21.558 -23.513 1.00 61.25 130 ASP A O 1
ATOM 1068 N N . ILE A 1 131 ? 12.489 -19.629 -23.420 1.00 63.59 131 ILE A N 1
ATOM 1069 C CA . ILE A 1 131 ? 13.133 -19.005 -24.594 1.00 63.59 131 ILE A CA 1
ATOM 1070 C C . ILE A 1 131 ? 14.626 -18.762 -24.346 1.00 63.59 131 ILE A C 1
ATOM 1072 O O . ILE A 1 131 ? 15.445 -18.931 -25.249 1.00 63.59 131 ILE A O 1
ATOM 1076 N N . PHE A 1 132 ? 14.986 -18.343 -23.132 1.00 65.25 132 PHE A N 1
ATOM 1077 C CA . PHE A 1 132 ? 16.381 -18.110 -22.759 1.00 65.25 132 PHE A CA 1
ATOM 1078 C C . PHE A 1 132 ? 17.047 -19.325 -22.105 1.00 65.25 132 PHE A C 1
ATOM 1080 O O . PHE A 1 132 ? 18.235 -19.246 -21.777 1.00 65.25 132 PHE A O 1
ATOM 1087 N N . SER A 1 133 ? 16.340 -20.448 -21.952 1.00 63.50 133 SER A N 1
ATOM 1088 C CA . SER A 1 133 ? 16.949 -21.701 -21.505 1.00 63.50 133 SER A CA 1
ATOM 1089 C C . SER A 1 133 ? 17.969 -22.154 -22.556 1.00 63.50 133 SER A C 1
ATOM 1091 O O . SER A 1 133 ? 17.659 -22.289 -23.737 1.00 63.50 133 SER A O 1
ATOM 1093 N N . GLY A 1 134 ? 19.239 -22.281 -22.161 1.00 64.06 134 GLY A N 1
ATOM 1094 C CA . GLY A 1 134 ? 20.333 -22.547 -23.104 1.00 64.06 134 GLY A CA 1
ATOM 1095 C C . GLY A 1 134 ? 20.778 -21.344 -23.951 1.00 64.06 134 GLY A C 1
ATOM 1096 O O . GLY A 1 134 ? 21.522 -21.518 -24.916 1.00 64.06 134 GLY A O 1
ATOM 1097 N N . SER A 1 135 ? 20.362 -20.120 -23.602 1.00 71.31 135 SER A N 1
ATOM 1098 C CA . SER A 1 135 ? 20.887 -18.894 -24.214 1.00 71.31 135 SER A CA 1
ATOM 1099 C C . SER A 1 135 ? 22.409 -18.815 -24.065 1.00 71.31 135 SER A C 1
ATOM 1101 O O . SER A 1 135 ? 22.950 -18.985 -22.976 1.00 71.31 135 SER A O 1
ATOM 1103 N N . SER A 1 136 ? 23.113 -18.455 -25.142 1.00 76.31 136 SER A N 1
ATOM 1104 C CA . SER A 1 136 ? 24.558 -18.186 -25.095 1.00 76.31 136 SER A CA 1
ATOM 1105 C C . SER A 1 136 ? 24.905 -16.886 -24.356 1.00 76.31 136 SER A C 1
ATOM 1107 O O . SER A 1 136 ? 26.081 -16.566 -24.162 1.00 76.31 136 SER A O 1
ATOM 1109 N N . PHE A 1 137 ? 23.900 -16.091 -23.980 1.00 80.81 137 PHE A N 1
ATOM 1110 C CA . PHE A 1 137 ? 24.091 -14.856 -23.236 1.00 80.81 137 PHE A CA 1
ATOM 1111 C C . PHE A 1 137 ? 24.125 -15.136 -21.731 1.00 80.81 137 PHE A C 1
ATOM 1113 O O . PHE A 1 137 ? 23.081 -15.210 -21.082 1.00 80.81 137 PHE A O 1
ATOM 1120 N N . LYS A 1 138 ? 25.345 -15.233 -21.186 1.00 81.19 138 LYS A N 1
ATOM 1121 C CA . LYS A 1 138 ? 25.617 -15.634 -19.793 1.00 81.19 138 LYS A CA 1
ATOM 1122 C C . LYS A 1 138 ? 24.763 -14.935 -18.735 1.00 81.19 138 LYS A C 1
ATOM 1124 O O . LYS A 1 138 ? 24.299 -15.569 -17.806 1.00 81.19 138 LYS A O 1
ATOM 1129 N N . VAL A 1 139 ? 24.489 -13.637 -18.894 1.00 82.25 139 VAL A N 1
ATOM 1130 C CA . VAL A 1 139 ? 23.689 -12.884 -17.908 1.00 82.25 139 VAL A CA 1
ATOM 1131 C C . VAL A 1 139 ? 22.293 -13.490 -17.721 1.00 82.25 139 VAL A C 1
ATOM 1133 O O . VAL A 1 139 ? 21.786 -13.502 -16.608 1.00 82.25 139 VAL A O 1
ATOM 1136 N N . PHE A 1 140 ? 21.675 -14.000 -18.789 1.00 81.69 140 PHE A N 1
ATOM 1137 C CA . PHE A 1 140 ? 20.353 -14.619 -18.712 1.00 81.69 140 PHE A CA 1
ATOM 1138 C C . PHE A 1 140 ? 20.421 -16.071 -18.245 1.00 81.69 140 PHE A C 1
ATOM 1140 O O . PHE A 1 140 ? 19.626 -16.448 -17.388 1.00 81.69 140 PHE A O 1
ATOM 1147 N N . SER A 1 141 ? 21.376 -16.863 -18.747 1.00 80.19 141 SER A N 1
ATOM 1148 C CA . SER A 1 141 ? 21.542 -18.252 -18.298 1.00 80.19 141 SER A CA 1
ATOM 1149 C C . SER A 1 141 ? 21.867 -18.319 -16.805 1.00 80.19 141 SER A C 1
ATOM 1151 O O . SER A 1 141 ? 21.174 -19.014 -16.072 1.00 80.19 141 SER A O 1
ATOM 1153 N N . ASP A 1 142 ? 22.820 -17.513 -16.329 1.00 82.69 142 ASP A N 1
ATOM 1154 C CA . ASP A 1 142 ? 23.251 -17.500 -14.926 1.00 82.69 142 ASP A CA 1
ATOM 1155 C C . ASP A 1 142 ? 22.101 -17.059 -13.996 1.00 82.69 142 ASP A C 1
ATOM 1157 O O . ASP A 1 142 ? 21.931 -17.587 -12.893 1.00 82.69 142 ASP A O 1
ATOM 1161 N N . SER A 1 143 ? 21.270 -16.100 -14.436 1.00 82.50 143 SER A N 1
ATOM 1162 C CA . SER A 1 143 ? 20.069 -15.689 -13.696 1.00 82.50 143 SER A CA 1
ATOM 1163 C C . SER A 1 143 ? 19.030 -16.803 -13.592 1.00 82.50 143 SER A C 1
ATOM 1165 O O . SER A 1 143 ? 18.438 -16.950 -12.530 1.00 82.50 143 SER A O 1
ATOM 1167 N N . LEU A 1 144 ? 18.810 -17.593 -14.644 1.00 81.12 144 LEU A N 1
ATOM 1168 C CA . LEU A 1 144 ? 17.850 -18.703 -14.610 1.00 81.12 144 LEU A CA 1
ATOM 1169 C C . LEU A 1 144 ? 18.386 -19.903 -13.814 1.00 81.12 144 LEU A C 1
ATOM 1171 O O . LEU A 1 144 ? 17.659 -20.467 -13.000 1.00 81.12 144 LEU A O 1
ATOM 1175 N N . GLU A 1 145 ? 19.662 -20.261 -13.986 1.00 80.56 145 GLU A N 1
ATOM 1176 C CA . GLU A 1 145 ? 20.315 -21.367 -13.264 1.00 80.56 145 GLU A CA 1
ATOM 1177 C C . GLU A 1 145 ? 20.374 -21.128 -11.749 1.00 80.56 145 GLU A C 1
ATOM 1179 O O . GLU A 1 145 ? 20.292 -22.071 -10.964 1.00 80.56 145 GLU A O 1
ATOM 1184 N N . SER A 1 146 ? 20.453 -19.865 -11.320 1.00 83.50 146 SER A N 1
ATOM 1185 C CA . SER A 1 146 ? 20.390 -19.481 -9.902 1.00 83.50 146 SER A CA 1
ATOM 1186 C C . SER A 1 146 ? 18.965 -19.386 -9.335 1.00 83.50 146 SER A C 1
ATOM 1188 O O . SER A 1 146 ? 18.793 -18.962 -8.191 1.00 83.50 146 SER A O 1
ATOM 1190 N N . GLY A 1 147 ? 17.941 -19.779 -10.102 1.00 79.38 147 GLY A N 1
ATOM 1191 C CA . GLY A 1 147 ? 16.532 -19.705 -9.696 1.00 79.38 147 GLY A CA 1
ATOM 1192 C C . GLY A 1 147 ? 15.936 -18.294 -9.749 1.00 79.38 147 GLY A C 1
ATOM 1193 O O . GLY A 1 147 ? 14.891 -18.040 -9.151 1.00 79.38 147 GLY A O 1
ATOM 1194 N N . GLY A 1 148 ? 16.605 -17.363 -10.430 1.00 81.44 148 GLY A N 1
ATOM 1195 C CA . GLY A 1 148 ? 16.100 -16.024 -10.703 1.00 81.44 148 GLY A CA 1
ATOM 1196 C C . GLY A 1 148 ? 15.065 -15.994 -11.830 1.00 81.44 148 GLY A C 1
ATOM 1197 O O . GLY A 1 148 ? 14.689 -17.010 -12.411 1.00 81.44 148 GLY A O 1
ATOM 1198 N N . ILE A 1 149 ? 14.598 -14.788 -12.149 1.00 81.56 149 ILE A N 1
ATOM 1199 C CA . ILE A 1 149 ? 13.552 -14.547 -13.149 1.00 81.56 149 ILE A CA 1
ATOM 1200 C C . ILE A 1 149 ? 13.999 -13.486 -14.153 1.00 81.56 149 ILE A C 1
ATOM 1202 O O . ILE A 1 149 ? 14.737 -12.562 -13.809 1.00 81.56 149 ILE A O 1
ATOM 1206 N N . ILE A 1 150 ? 13.512 -13.593 -15.389 1.00 82.81 150 ILE A N 1
ATOM 1207 C CA . ILE A 1 150 ? 13.738 -12.597 -16.440 1.00 82.81 150 ILE A CA 1
ATOM 1208 C C . ILE A 1 150 ? 12.396 -11.960 -16.790 1.00 82.81 150 ILE A C 1
ATOM 1210 O O . ILE A 1 150 ? 11.513 -12.614 -17.338 1.00 82.81 150 ILE A O 1
ATOM 1214 N N . LYS A 1 151 ? 12.269 -10.665 -16.496 1.00 85.25 151 LYS A N 1
ATOM 1215 C CA . LYS A 1 151 ? 11.097 -9.839 -16.806 1.00 85.25 151 LYS A CA 1
ATOM 1216 C C . LYS A 1 151 ? 11.468 -8.785 -17.836 1.00 85.25 151 LYS A C 1
ATOM 1218 O O . LYS A 1 151 ? 12.604 -8.309 -17.854 1.00 85.25 151 LYS A O 1
ATOM 1223 N N . VAL A 1 152 ? 10.503 -8.361 -18.643 1.00 88.19 152 VAL A N 1
ATOM 1224 C CA . VAL A 1 152 ? 10.667 -7.209 -19.533 1.00 88.19 152 VAL A CA 1
ATOM 1225 C C . VAL A 1 152 ? 9.594 -6.167 -19.289 1.00 88.19 152 VAL A C 1
ATOM 1227 O O . VAL A 1 152 ? 8.463 -6.486 -18.933 1.00 88.19 152 VAL A O 1
ATOM 1230 N N . LEU A 1 153 ? 9.937 -4.918 -19.581 1.00 89.62 153 LEU A N 1
ATOM 1231 C CA . LEU A 1 153 ? 8.991 -3.818 -19.652 1.00 89.62 153 LEU A CA 1
ATOM 1232 C C . LEU A 1 153 ? 8.834 -3.403 -21.116 1.00 89.62 153 LEU A C 1
ATOM 1234 O O . LEU A 1 153 ? 9.775 -2.898 -21.733 1.00 89.62 153 LEU A O 1
ATOM 1238 N N . CYS A 1 154 ? 7.652 -3.623 -21.687 1.00 88.88 154 CYS A N 1
ATOM 1239 C CA . CYS A 1 154 ? 7.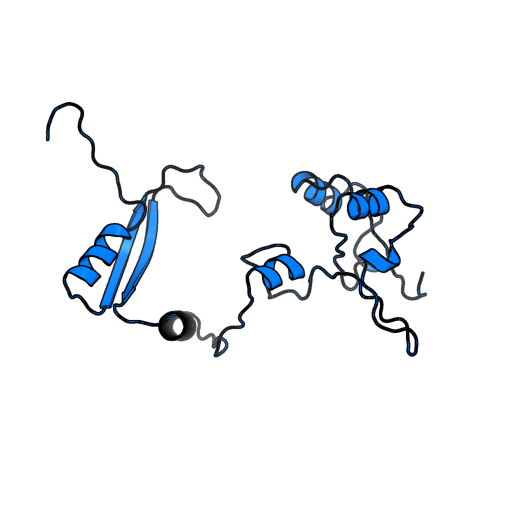366 -3.186 -23.049 1.00 88.88 154 CYS A CA 1
ATOM 1240 C C . CYS A 1 154 ? 6.956 -1.714 -23.030 1.00 88.88 154 CYS A C 1
ATOM 1242 O O . CYS A 1 154 ? 5.912 -1.378 -22.485 1.00 88.88 154 CYS A O 1
ATOM 1244 N N . VAL A 1 155 ? 7.754 -0.844 -23.652 1.00 89.81 155 VAL A N 1
ATOM 1245 C CA . VAL A 1 155 ? 7.477 0.596 -23.706 1.00 89.81 155 VAL A CA 1
ATOM 1246 C C . VAL A 1 155 ? 6.918 0.963 -25.084 1.00 89.81 155 VAL A C 1
ATOM 1248 O O . VAL A 1 155 ? 7.685 0.987 -26.057 1.00 89.81 155 VAL A O 1
ATOM 1251 N N . PRO A 1 156 ? 5.611 1.274 -25.206 1.00 86.38 156 PRO A N 1
ATOM 1252 C CA . PRO A 1 156 ? 5.013 1.667 -26.478 1.00 86.38 156 PRO A CA 1
ATOM 1253 C C . PRO A 1 156 ? 5.741 2.868 -27.085 1.00 86.38 156 PRO A C 1
ATOM 1255 O O . PRO A 1 156 ? 6.060 3.836 -26.393 1.00 86.38 156 PRO A O 1
ATOM 1258 N N . ASN A 1 157 ? 6.033 2.803 -28.387 1.00 86.88 157 ASN A N 1
ATOM 1259 C CA . ASN A 1 157 ? 6.797 3.825 -29.118 1.00 86.88 157 ASN A CA 1
ATOM 1260 C C . ASN A 1 157 ? 8.205 4.121 -28.551 1.00 86.88 157 ASN A C 1
ATOM 1262 O O . ASN A 1 157 ? 8.845 5.100 -28.951 1.00 86.88 157 ASN A O 1
ATOM 1266 N N . GLY A 1 158 ? 8.735 3.268 -27.666 1.00 87.38 158 GLY A N 1
ATOM 1267 C CA . GLY A 1 158 ? 10.026 3.476 -27.009 1.00 87.38 158 GLY A CA 1
ATOM 1268 C C . GLY A 1 158 ? 11.204 3.558 -27.985 1.00 87.38 158 GLY A C 1
ATOM 1269 O O . GLY A 1 158 ? 12.125 4.342 -27.766 1.00 87.38 158 GLY A O 1
ATOM 1270 N N . ALA A 1 159 ? 11.147 2.828 -29.105 1.00 87.94 159 ALA A N 1
ATOM 1271 C CA . ALA A 1 159 ? 12.191 2.845 -30.131 1.00 87.94 159 ALA A CA 1
ATOM 1272 C C . ALA A 1 159 ? 12.367 4.221 -30.801 1.00 87.94 159 ALA A C 1
ATOM 1274 O O . ALA A 1 159 ? 13.501 4.607 -31.090 1.00 87.94 159 ALA A O 1
ATOM 1275 N N . LYS A 1 160 ? 11.266 4.963 -31.003 1.00 86.69 160 LYS A N 1
ATOM 1276 C CA . LYS A 1 160 ? 11.273 6.328 -31.560 1.00 86.69 160 LYS A CA 1
ATOM 1277 C C . LYS A 1 160 ? 11.642 7.372 -30.506 1.00 86.69 160 LYS A C 1
ATOM 1279 O O . LYS A 1 160 ? 12.312 8.349 -30.818 1.00 86.69 160 LYS A O 1
ATOM 1284 N N . LYS A 1 161 ? 11.192 7.166 -29.265 1.00 88.62 161 LYS A N 1
ATOM 1285 C CA . LYS A 1 161 ? 11.311 8.147 -28.179 1.00 88.62 161 LYS A CA 1
ATOM 1286 C C . LYS A 1 161 ? 12.688 8.162 -27.516 1.00 88.62 161 LYS A C 1
ATOM 1288 O O . LYS A 1 161 ? 13.184 9.228 -27.166 1.00 88.62 161 LYS A O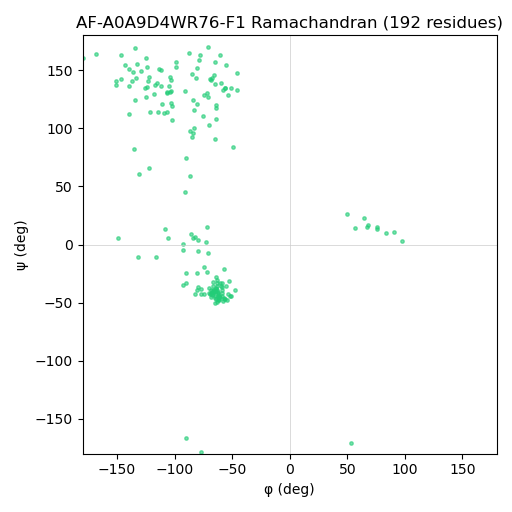 1
ATOM 1293 N N . TYR A 1 162 ? 13.300 6.998 -27.315 1.00 89.50 162 TYR A N 1
ATOM 1294 C CA . TYR A 1 162 ? 14.546 6.887 -26.560 1.00 89.50 162 TYR A CA 1
ATOM 1295 C C . TYR A 1 162 ? 15.720 6.619 -27.485 1.00 89.50 162 TYR A C 1
ATOM 1297 O O . TYR A 1 162 ? 15.676 5.710 -28.307 1.00 89.50 162 TYR A O 1
ATOM 1305 N N . SER A 1 163 ? 16.810 7.368 -27.336 1.00 88.44 163 SER A N 1
ATOM 1306 C CA . SER A 1 163 ? 18.057 7.115 -28.064 1.00 88.44 163 SER A CA 1
ATOM 1307 C C . SER A 1 163 ? 18.846 5.946 -27.445 1.00 88.44 163 SER A C 1
ATOM 1309 O O . SER A 1 163 ? 18.612 5.552 -26.303 1.00 88.44 163 SER A O 1
ATOM 1311 N N . ASN A 1 164 ? 19.805 5.373 -28.184 1.00 88.12 164 ASN A N 1
ATOM 1312 C CA . ASN A 1 164 ? 20.659 4.311 -27.630 1.00 88.12 164 ASN A CA 1
ATOM 1313 C C . ASN A 1 164 ? 21.574 4.824 -26.509 1.00 88.12 164 ASN A C 1
ATOM 1315 O O . ASN A 1 164 ? 21.877 4.069 -25.589 1.00 88.12 164 ASN A O 1
ATOM 1319 N N . SER A 1 165 ? 22.016 6.083 -26.566 1.00 86.44 165 SER A N 1
ATOM 1320 C CA . SER A 1 165 ? 22.822 6.679 -25.496 1.00 86.44 165 SER A CA 1
ATOM 1321 C C . SER A 1 165 ? 22.007 6.815 -24.210 1.00 86.44 165 SER A C 1
ATOM 1323 O O . SER A 1 165 ? 22.504 6.444 -23.147 1.00 86.44 165 SER A O 1
ATOM 1325 N N . THR A 1 166 ? 20.736 7.222 -24.311 1.00 85.75 166 THR A N 1
ATOM 1326 C CA . THR A 1 166 ? 19.815 7.303 -23.166 1.00 85.75 166 THR A CA 1
ATOM 1327 C C . THR A 1 166 ? 19.640 5.951 -22.467 1.00 85.75 166 THR A C 1
ATOM 1329 O O . THR A 1 166 ? 19.662 5.890 -21.243 1.00 85.75 166 THR A O 1
ATOM 1332 N N . LEU A 1 167 ? 19.515 4.858 -23.226 1.00 87.31 167 LEU A N 1
ATOM 1333 C CA . LEU A 1 167 ? 19.307 3.516 -22.664 1.00 87.31 167 LEU A CA 1
ATOM 1334 C C . LEU A 1 167 ? 20.595 2.849 -22.154 1.00 87.31 167 LEU A C 1
ATOM 1336 O O . LEU A 1 167 ? 20.522 1.980 -21.294 1.00 87.31 167 LEU A O 1
ATOM 1340 N N . LYS A 1 168 ? 21.771 3.236 -22.668 1.00 86.31 168 LYS A N 1
ATOM 1341 C CA . LYS A 1 168 ? 23.062 2.651 -22.257 1.00 86.31 168 LYS A CA 1
ATOM 1342 C C . LYS A 1 168 ? 23.726 3.367 -21.084 1.00 86.31 168 LYS A C 1
ATOM 1344 O O . LYS A 1 168 ? 24.484 2.731 -20.363 1.00 86.31 168 LYS A O 1
ATOM 1349 N N . LYS A 1 169 ? 23.549 4.689 -20.970 1.00 85.25 169 LYS A N 1
ATOM 1350 C CA . LYS A 1 169 ? 24.238 5.538 -19.974 1.00 85.25 169 LYS A CA 1
ATOM 1351 C C . LYS A 1 169 ? 23.419 6.758 -19.522 1.00 85.25 169 LYS A C 1
ATOM 1353 O O . LYS A 1 169 ? 23.951 7.622 -18.833 1.00 85.25 169 LYS A O 1
ATOM 1358 N N . GLY A 1 170 ? 22.168 6.880 -19.963 1.00 86.56 170 GLY A N 1
ATOM 1359 C CA . GLY A 1 170 ? 21.300 7.996 -19.589 1.00 86.56 170 GLY A CA 1
ATOM 1360 C C . GLY A 1 170 ? 20.487 7.711 -18.334 1.00 86.56 170 GLY A C 1
ATOM 1361 O O . GLY A 1 170 ? 20.724 6.738 -17.620 1.00 86.56 170 GLY A O 1
ATOM 1362 N N . ASP A 1 171 ? 19.489 8.554 -18.094 1.00 88.81 171 ASP A N 1
ATOM 1363 C CA . ASP A 1 171 ? 18.728 8.561 -16.841 1.00 88.81 171 ASP A CA 1
ATOM 1364 C C . ASP A 1 171 ? 18.036 7.230 -16.546 1.00 88.81 171 ASP A C 1
ATOM 1366 O O . ASP A 1 171 ? 18.087 6.762 -15.417 1.00 88.81 171 ASP A O 1
ATOM 1370 N N . ILE A 1 172 ? 17.480 6.566 -17.566 1.00 89.00 172 ILE A N 1
ATOM 1371 C CA . ILE A 1 172 ? 16.825 5.256 -17.408 1.00 89.00 172 ILE A CA 1
ATOM 1372 C C . ILE A 1 172 ? 17.825 4.199 -16.921 1.00 89.00 172 ILE A C 1
ATOM 1374 O O . ILE A 1 172 ? 17.526 3.424 -16.016 1.00 89.00 172 ILE A O 1
ATOM 1378 N N . TYR A 1 173 ? 19.026 4.179 -17.506 1.00 90.06 173 TYR A N 1
ATOM 1379 C CA . TYR A 1 173 ? 20.084 3.258 -17.096 1.00 90.06 173 TYR A CA 1
ATOM 1380 C C . TYR A 1 173 ? 20.544 3.556 -15.665 1.00 90.06 173 TYR A C 1
ATOM 1382 O O . TYR A 1 173 ? 20.655 2.651 -14.840 1.00 90.06 173 TYR A O 1
ATOM 1390 N N . ASN A 1 174 ? 20.764 4.834 -15.354 1.00 90.94 174 ASN A N 1
ATOM 1391 C CA . ASN A 1 174 ? 21.209 5.263 -14.032 1.00 90.94 174 ASN A CA 1
ATOM 1392 C C . ASN A 1 174 ? 20.165 4.958 -12.951 1.00 90.94 174 ASN A C 1
ATOM 1394 O O . ASN A 1 174 ? 20.532 4.539 -11.856 1.00 90.94 174 ASN A O 1
ATOM 1398 N N . GLU A 1 175 ? 18.877 5.121 -13.252 1.00 91.00 175 GLU A N 1
ATOM 1399 C CA . GLU A 1 175 ? 17.787 4.818 -12.324 1.00 91.00 175 GLU A CA 1
ATOM 1400 C C . GLU A 1 175 ? 17.668 3.316 -12.045 1.00 91.00 175 GLU A C 1
ATOM 1402 O O . GLU A 1 175 ? 17.528 2.910 -10.889 1.00 91.00 175 GLU A O 1
ATOM 1407 N N . ALA A 1 176 ? 17.824 2.477 -13.075 1.00 89.62 176 ALA A N 1
ATOM 1408 C CA . ALA A 1 176 ? 17.873 1.028 -12.897 1.00 89.62 176 ALA A CA 1
ATOM 1409 C C . ALA A 1 176 ? 19.023 0.618 -11.957 1.00 89.62 176 ALA A C 1
ATOM 1411 O O . ALA A 1 176 ? 18.818 -0.181 -11.044 1.00 89.62 176 ALA A O 1
ATOM 1412 N N . PHE A 1 177 ? 20.214 1.204 -12.122 1.00 90.56 177 PHE A N 1
ATOM 1413 C CA . PHE A 1 177 ? 21.369 0.930 -11.256 1.00 90.56 177 PHE A CA 1
ATOM 1414 C C . PHE A 1 177 ? 21.177 1.419 -9.820 1.00 90.56 177 PHE A C 1
ATOM 1416 O O . PHE A 1 177 ? 21.492 0.686 -8.883 1.00 90.56 177 PHE A O 1
ATOM 1423 N N . LYS A 1 178 ? 20.624 2.622 -9.626 1.00 91.50 178 LYS A N 1
ATOM 1424 C CA . LYS A 1 178 ? 20.251 3.119 -8.289 1.00 91.50 178 LYS A CA 1
ATOM 1425 C C . LYS A 1 178 ? 19.246 2.197 -7.599 1.00 91.50 178 LYS A C 1
ATOM 1427 O O . LYS A 1 178 ? 19.314 2.024 -6.388 1.00 91.50 178 LYS A O 1
ATOM 1432 N N . SER A 1 179 ? 18.366 1.576 -8.381 1.00 88.88 179 SER A N 1
ATOM 1433 C CA . SER A 1 179 ? 17.385 0.591 -7.917 1.00 88.88 179 SER A CA 1
ATOM 1434 C C . SER A 1 179 ? 17.971 -0.817 -7.719 1.00 88.88 179 SER A C 1
ATOM 1436 O O . SER A 1 179 ? 17.235 -1.744 -7.392 1.00 88.88 179 SER A O 1
ATOM 1438 N N . GLY A 1 180 ? 19.285 -1.002 -7.900 1.00 89.44 180 GLY A N 1
ATOM 1439 C CA . GLY A 1 180 ? 19.994 -2.259 -7.638 1.00 89.44 180 GLY A CA 1
ATOM 1440 C C . GLY A 1 180 ? 20.240 -3.146 -8.863 1.00 89.44 180 GLY A C 1
ATOM 1441 O O . GLY A 1 180 ? 20.806 -4.232 -8.718 1.00 89.44 180 GLY A O 1
ATOM 1442 N N . ALA A 1 181 ? 19.862 -2.716 -10.071 1.00 88.44 181 ALA A N 1
ATOM 1443 C CA . ALA A 1 181 ? 20.167 -3.468 -11.286 1.00 88.44 181 ALA A CA 1
ATOM 1444 C C . ALA A 1 181 ? 21.677 -3.466 -11.576 1.00 88.44 181 ALA A C 1
ATOM 1446 O O . ALA A 1 181 ? 22.361 -2.457 -11.427 1.00 88.44 181 ALA A O 1
ATOM 1447 N N . LYS A 1 182 ? 22.196 -4.600 -12.057 1.00 86.44 182 LYS A N 1
ATOM 1448 C CA . LYS A 1 182 ? 23.600 -4.742 -12.500 1.00 86.44 182 LYS A CA 1
ATOM 1449 C C . LYS A 1 182 ? 23.787 -4.490 -14.000 1.00 86.44 182 LYS A C 1
ATOM 1451 O O . LYS A 1 182 ? 24.907 -4.521 -14.503 1.00 86.44 182 LYS A O 1
ATOM 1456 N N . GLY A 1 183 ? 22.691 -4.277 -14.719 1.00 86.12 183 GLY A N 1
ATOM 1457 C CA . GLY A 1 183 ? 22.647 -4.058 -16.156 1.00 86.12 183 GLY A CA 1
ATOM 1458 C C . GLY A 1 183 ? 21.210 -3.833 -16.616 1.00 86.12 183 GLY A C 1
ATOM 1459 O O . GLY A 1 183 ? 20.268 -4.200 -15.918 1.00 86.12 183 GLY A O 1
ATOM 1460 N N . LEU A 1 184 ? 21.050 -3.240 -17.799 1.00 89.56 184 LEU A N 1
ATOM 1461 C CA . LEU A 1 184 ? 19.748 -3.026 -18.430 1.00 89.56 184 LEU A CA 1
ATOM 1462 C C . LEU A 1 184 ? 19.824 -3.412 -19.916 1.00 89.56 184 LEU A C 1
ATOM 1464 O O . LEU A 1 184 ? 20.049 -2.549 -20.771 1.00 89.56 184 LEU A O 1
ATOM 1468 N N . PRO A 1 185 ? 19.706 -4.711 -20.249 1.00 88.94 185 PRO A N 1
ATOM 1469 C CA . PRO A 1 185 ? 19.552 -5.141 -21.632 1.00 88.94 185 PRO A CA 1
ATOM 1470 C C . PRO A 1 185 ? 18.284 -4.526 -22.232 1.00 88.94 185 PRO A C 1
ATOM 1472 O O . PRO A 1 185 ? 17.246 -4.467 -21.577 1.00 88.94 185 PRO A O 1
ATOM 1475 N N . PHE A 1 186 ? 18.355 -4.073 -23.482 1.00 89.19 186 PHE A N 1
ATOM 1476 C CA . PHE A 1 186 ? 17.204 -3.514 -24.187 1.00 89.19 186 PHE A CA 1
ATOM 1477 C C . PHE A 1 186 ? 17.179 -3.972 -25.641 1.00 89.19 186 PHE A C 1
ATOM 1479 O O . PHE A 1 186 ? 18.220 -4.187 -26.263 1.00 89.19 186 PHE A O 1
ATOM 1486 N N . LEU A 1 187 ? 15.970 -4.054 -26.187 1.00 88.00 187 LEU A N 1
ATOM 1487 C CA . LEU A 1 187 ? 15.700 -4.316 -27.593 1.00 88.00 187 LEU A CA 1
ATOM 1488 C C . LEU A 1 187 ? 14.827 -3.182 -28.128 1.00 88.00 187 LEU A C 1
ATOM 1490 O O . LEU A 1 187 ? 13.868 -2.767 -27.477 1.00 88.00 187 LEU A O 1
ATOM 1494 N N . LYS A 1 188 ? 15.160 -2.668 -29.311 1.00 87.44 188 LYS A N 1
ATOM 1495 C CA . LYS A 1 188 ? 14.303 -1.731 -30.036 1.00 87.44 188 LYS A CA 1
ATOM 1496 C C . LYS A 1 188 ? 13.685 -2.458 -31.207 1.00 87.44 188 LYS A C 1
ATOM 1498 O O . LYS A 1 188 ? 14.413 -3.075 -31.964 1.00 87.44 188 LYS A O 1
ATOM 1503 N N . ILE A 1 189 ? 12.373 -2.327 -31.343 1.00 84.19 189 ILE A N 1
ATOM 1504 C CA . ILE A 1 189 ? 11.635 -2.808 -32.505 1.00 84.19 189 ILE A CA 1
ATOM 1505 C C . ILE A 1 189 ? 11.239 -1.575 -33.312 1.00 84.19 189 ILE A C 1
ATOM 1507 O O . ILE A 1 189 ? 10.501 -0.709 -32.834 1.00 84.19 189 ILE A O 1
ATOM 1511 N N . THR A 1 190 ? 11.800 -1.455 -34.506 1.00 81.31 190 THR A N 1
ATOM 1512 C CA . THR A 1 190 ? 11.476 -0.419 -35.489 1.00 81.31 190 THR A CA 1
ATOM 1513 C C . THR A 1 190 ? 10.309 -0.862 -36.372 1.00 81.31 190 THR A C 1
ATOM 1515 O O . THR A 1 190 ? 9.964 -2.040 -36.414 1.00 81.31 190 THR A O 1
ATOM 1518 N N . GLU A 1 191 ? 9.696 0.071 -37.107 1.00 74.75 191 GLU A N 1
ATOM 1519 C CA . GLU A 1 191 ? 8.544 -0.214 -37.990 1.00 74.75 191 GLU A CA 1
ATOM 1520 C C . GLU A 1 191 ? 8.838 -1.284 -39.052 1.00 74.75 191 GLU A C 1
ATOM 1522 O O . GLU A 1 191 ? 7.927 -1.948 -39.532 1.00 74.75 191 GLU A O 1
ATOM 1527 N N . ASN A 1 192 ? 10.117 -1.508 -39.361 1.00 74.44 192 ASN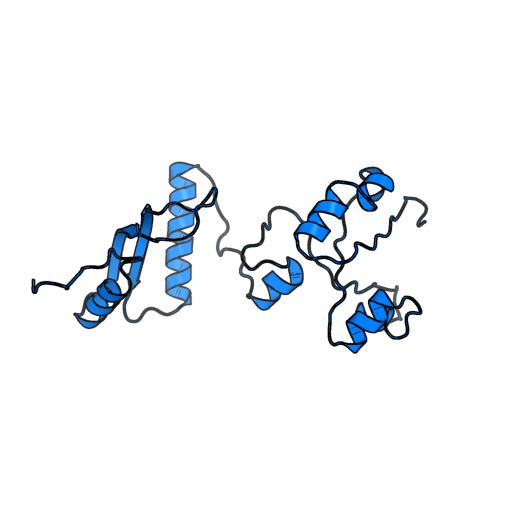 A N 1
ATOM 1528 C CA . ASN A 1 192 ? 10.572 -2.528 -40.301 1.00 74.44 192 ASN A CA 1
ATOM 1529 C C . ASN A 1 192 ? 10.766 -3.915 -39.659 1.00 74.44 192 ASN A C 1
ATOM 1531 O O . ASN A 1 192 ? 11.372 -4.787 -40.279 1.00 74.44 192 ASN A O 1
ATOM 1535 N N . GLY A 1 193 ? 10.342 -4.108 -38.405 1.00 62.72 193 GLY A N 1
ATOM 1536 C CA . GLY A 1 193 ? 10.555 -5.349 -37.653 1.00 62.72 193 GLY A CA 1
ATOM 1537 C C . GLY A 1 193 ? 12.022 -5.621 -37.293 1.00 62.72 193 GLY A C 1
ATOM 1538 O O . GLY A 1 193 ? 12.363 -6.756 -36.975 1.00 62.72 193 GLY A O 1
ATOM 1539 N N . LYS A 1 194 ? 12.884 -4.598 -37.374 1.00 48.69 194 LYS A N 1
ATOM 1540 C CA . LYS A 1 194 ? 14.305 -4.650 -36.991 1.00 48.69 194 LYS A CA 1
ATOM 1541 C C . LYS A 1 194 ? 14.549 -4.049 -35.620 1.00 48.69 194 LYS A C 1
ATOM 1543 O O . LYS A 1 194 ? 13.882 -3.026 -35.333 1.00 48.69 194 LYS A O 1
#

Organism: Pisum sativum (NCBI:txid3888)